Protein AF-C0QTY0-F1 (afdb_monomer_lite)

Secondary structure (DSSP, 8-state):
-----HHHHHHHHHHHHHHHHT--PPPPHHHHHHHHHHHHTT--HHHHHHHHHHHHHHS-GGGGGG--THHHHHHHHHHHSS--------HHHHHHHHHHHHHHTT--GGGG--TTS-HHHHHHHHHHHHHHHHHHHS-HHHHHHHHHHHHHHHHHH-SS----HHHHHHHHHHHHHHHHTT-

Sequence (183 aa):
MDKITQEAYIKELTDFIKEKTGINRFLSSKEKSLIKKFYSENIPLERLKKIIESEIISYPQSKRKKFSVLSIEKKLSHQKNSPPQRKIRSEEESNNRWKKVIERLNIPPEILNVEKVESAFRDFEIERRVVSYLWKNLPENEKKKLQEEAKREIKKKFVAQNIDPKKVIKSLIYTKLKKIYNI

Organism: Persephonella marina (strain DSM 14350 / EX-H1) (NCBI:txid123214)

Foldseek 3Di:
DDDQDLVNLLVVVLVLLCVLLVDPDDADPVLSVVSSVCVVVVPDSVNLSVLSNVVLVVDDSVCSVVDHSVVVVVVVVCVVVPPPPPPLPPPVVLLVVLVVLCVVVVHDPCLQPPVVDDSVCSSVSSLVSVLVVCLVPDDPVVNVVLLVVQVVVCVVPPDDDPDDSVVSSVVSSSVVSCVVSVD

pLDDT: mean 81.12, std 12.28, range [38.88, 92.25]

Radius of gyration: 23.81 Å; chains: 1; bounding box: 58×38×63 Å

Structure (mmCIF, N/CA/C/O backbone):
data_AF-C0QTY0-F1
#
_entry.id   AF-C0QTY0-F1
#
loop_
_atom_site.group_PDB
_atom_site.id
_atom_site.type_symbol
_atom_site.label_atom_id
_atom_site.label_alt_id
_atom_site.label_comp_id
_atom_site.label_asym_id
_atom_site.label_entity_id
_atom_site.label_seq_id
_atom_site.pdbx_PDB_ins_code
_atom_site.Cartn_x
_atom_site.Cartn_y
_atom_site.Cartn_z
_atom_site.occupancy
_atom_site.B_iso_or_equiv
_atom_site.auth_seq_id
_atom_site.auth_comp_id
_atom_site.auth_asym_id
_atom_site.auth_atom_id
_atom_site.pdbx_PDB_model_num
ATOM 1 N N . MET A 1 1 ? 7.720 -4.801 -37.896 1.00 45.59 1 MET A N 1
ATOM 2 C CA . MET A 1 1 ? 8.356 -4.599 -36.577 1.00 45.59 1 MET A CA 1
ATOM 3 C C . MET A 1 1 ? 9.301 -5.758 -36.365 1.00 45.59 1 MET A C 1
ATOM 5 O O . MET A 1 1 ? 8.828 -6.878 -36.199 1.00 45.59 1 MET A O 1
ATOM 9 N N . ASP A 1 2 ? 10.603 -5.511 -36.462 1.00 50.06 2 ASP A N 1
ATOM 10 C CA . ASP A 1 2 ? 11.606 -6.560 -36.309 1.00 50.06 2 ASP A CA 1
ATOM 11 C C . ASP A 1 2 ? 11.549 -7.144 -34.900 1.00 50.06 2 ASP A C 1
ATOM 13 O O . ASP A 1 2 ? 11.581 -6.425 -33.897 1.00 50.06 2 ASP A O 1
ATOM 17 N N . LYS A 1 3 ? 11.411 -8.469 -34.816 1.00 69.00 3 LYS A N 1
ATOM 18 C CA . LYS A 1 3 ? 11.489 -9.175 -33.540 1.00 69.00 3 LYS A CA 1
ATOM 19 C C . LYS A 1 3 ? 12.933 -9.082 -33.058 1.00 69.00 3 LYS A C 1
ATOM 21 O O . LYS A 1 3 ? 13.805 -9.763 -33.588 1.00 69.00 3 LYS A O 1
ATOM 26 N N . ILE A 1 4 ? 13.173 -8.251 -32.045 1.00 79.06 4 ILE A N 1
ATOM 27 C CA . ILE A 1 4 ? 14.443 -8.234 -31.312 1.00 79.06 4 ILE A CA 1
ATOM 28 C C . ILE A 1 4 ? 14.747 -9.669 -30.865 1.00 79.06 4 ILE A C 1
ATOM 30 O O . ILE A 1 4 ? 13.902 -10.333 -30.254 1.00 79.06 4 ILE A O 1
ATOM 34 N N . THR A 1 5 ? 15.941 -10.164 -31.184 1.00 88.31 5 THR A N 1
ATOM 35 C CA . THR A 1 5 ? 16.383 -11.491 -30.747 1.00 88.31 5 THR A CA 1
ATOM 36 C C . THR A 1 5 ? 16.602 -11.494 -29.237 1.00 88.31 5 THR A C 1
ATOM 38 O O . THR A 1 5 ? 16.932 -10.474 -28.631 1.00 88.31 5 THR A O 1
ATOM 41 N N . GLN A 1 6 ? 16.443 -12.653 -28.600 1.00 86.44 6 GLN A N 1
ATOM 42 C CA . GLN A 1 6 ? 16.650 -12.797 -27.156 1.00 86.44 6 GLN A CA 1
ATOM 43 C C . GLN A 1 6 ? 18.038 -12.304 -26.710 1.00 86.44 6 GLN A C 1
ATOM 45 O O . GLN A 1 6 ? 18.185 -11.722 -25.637 1.00 86.44 6 GLN A O 1
ATOM 50 N N . GLU A 1 7 ? 19.057 -12.510 -27.542 1.00 88.12 7 GLU A N 1
ATOM 51 C CA . GLU A 1 7 ? 20.422 -12.053 -27.281 1.00 88.12 7 GLU A CA 1
ATOM 52 C C . GLU A 1 7 ? 20.548 -10.531 -27.351 1.00 88.12 7 GLU A C 1
ATOM 54 O O . GLU A 1 7 ? 21.125 -9.932 -26.441 1.00 88.12 7 GLU A O 1
ATOM 59 N N . ALA A 1 8 ? 19.952 -9.900 -28.368 1.00 88.69 8 ALA A N 1
ATOM 60 C CA . ALA A 1 8 ? 19.903 -8.445 -28.480 1.00 88.69 8 ALA A CA 1
ATOM 61 C C . ALA A 1 8 ? 19.158 -7.825 -27.288 1.00 88.69 8 ALA A C 1
ATOM 63 O O . ALA A 1 8 ? 19.653 -6.880 -26.681 1.00 88.69 8 ALA A O 1
ATOM 64 N N . TYR A 1 9 ? 18.045 -8.431 -26.866 1.00 89.75 9 TYR A N 1
ATOM 65 C CA . TYR A 1 9 ? 17.270 -7.999 -25.701 1.00 89.75 9 TYR A CA 1
ATOM 66 C C . TYR A 1 9 ? 18.086 -8.031 -24.397 1.00 89.75 9 TYR A C 1
ATOM 68 O O . TYR A 1 9 ? 18.050 -7.093 -23.597 1.00 89.75 9 TYR A O 1
ATOM 76 N N . ILE A 1 10 ? 18.848 -9.108 -24.171 1.00 88.88 10 ILE A N 1
ATOM 77 C CA . ILE A 1 10 ? 19.715 -9.236 -22.991 1.00 88.88 10 ILE A CA 1
ATOM 78 C C . ILE A 1 10 ? 20.857 -8.226 -23.046 1.00 88.88 10 ILE A C 1
ATOM 80 O O . ILE A 1 10 ? 21.168 -7.608 -22.023 1.00 88.88 10 ILE A O 1
ATOM 84 N N . LYS A 1 11 ? 21.494 -8.078 -24.211 1.00 90.38 11 LYS A N 1
ATOM 85 C CA . LYS A 1 11 ? 22.611 -7.152 -24.405 1.00 90.38 11 LYS A CA 1
ATOM 86 C C . LYS A 1 11 ? 22.169 -5.719 -24.129 1.00 90.38 11 LYS A C 1
ATOM 88 O O . LYS A 1 11 ? 22.769 -5.058 -23.289 1.00 90.38 11 LYS A O 1
ATOM 93 N N . GLU A 1 12 ? 21.058 -5.297 -24.719 1.00 91.50 12 GLU A N 1
ATOM 94 C CA . GLU A 1 12 ? 20.548 -3.936 -24.582 1.00 91.50 12 GLU A CA 1
ATOM 95 C C . GLU A 1 12 ? 20.173 -3.590 -23.133 1.00 91.50 12 GLU A C 1
ATOM 97 O O . GLU A 1 12 ? 20.536 -2.526 -22.634 1.00 91.50 12 GLU A O 1
ATOM 102 N N . LEU A 1 13 ? 19.534 -4.508 -22.396 1.00 90.12 13 LEU A N 1
ATOM 103 C CA . LEU A 1 13 ? 19.271 -4.305 -20.964 1.00 90.12 13 LEU A CA 1
ATOM 104 C C . LEU A 1 13 ? 20.547 -4.293 -20.122 1.00 90.12 13 LEU A C 1
ATOM 106 O O . LEU A 1 13 ? 20.628 -3.560 -19.136 1.00 90.12 13 LEU A O 1
ATOM 110 N N . THR A 1 14 ? 21.538 -5.105 -20.485 1.00 89.31 14 THR A N 1
ATOM 111 C CA . THR A 1 14 ? 22.829 -5.130 -19.790 1.00 89.31 14 THR A CA 1
ATOM 112 C C . THR A 1 14 ? 23.546 -3.794 -19.948 1.00 89.31 14 THR A C 1
ATOM 114 O O . THR A 1 14 ? 24.005 -3.232 -18.951 1.00 89.31 14 THR A O 1
ATOM 117 N N . ASP A 1 15 ? 23.604 -3.277 -21.172 1.00 90.75 15 ASP A N 1
ATOM 118 C CA . ASP A 1 15 ? 24.264 -2.014 -21.493 1.00 90.75 15 ASP A CA 1
ATOM 119 C C . ASP A 1 15 ? 23.538 -0.839 -20.825 1.00 90.75 15 ASP A C 1
ATOM 121 O O . ASP A 1 15 ? 24.174 -0.025 -20.153 1.00 90.75 15 ASP A O 1
ATOM 125 N N . PHE A 1 16 ? 22.202 -0.837 -20.846 1.00 90.19 16 PHE A N 1
ATOM 126 C CA . PHE A 1 16 ? 21.389 0.162 -20.149 1.00 90.19 16 PHE A CA 1
ATOM 127 C C . PHE A 1 16 ? 21.625 0.177 -18.627 1.00 90.19 16 PHE A C 1
ATOM 129 O O . PHE A 1 16 ? 21.747 1.237 -18.012 1.00 90.19 16 PHE A O 1
ATOM 136 N N . ILE A 1 17 ? 21.727 -0.993 -17.984 1.00 87.94 17 ILE A N 1
ATOM 137 C CA . ILE A 1 17 ? 22.019 -1.073 -16.543 1.00 87.94 17 ILE A CA 1
ATOM 138 C C . ILE A 1 17 ? 23.418 -0.522 -16.242 1.00 87.94 17 ILE A C 1
ATOM 140 O O . ILE A 1 17 ? 23.590 0.184 -15.244 1.00 87.94 17 ILE A O 1
ATOM 144 N N . LYS A 1 18 ? 24.417 -0.832 -17.077 1.00 88.69 18 LYS A N 1
ATOM 145 C CA . LYS A 1 18 ? 25.783 -0.313 -16.912 1.00 88.69 18 LYS A CA 1
ATOM 146 C C . LYS A 1 18 ? 25.810 1.208 -17.020 1.00 88.69 18 LYS A C 1
ATOM 148 O O . LYS A 1 18 ? 26.369 1.855 -16.136 1.00 88.69 18 LYS A O 1
ATOM 153 N N . GLU A 1 19 ? 25.145 1.759 -18.032 1.00 89.25 19 GLU A N 1
ATOM 154 C CA . GLU A 1 19 ? 25.017 3.202 -18.246 1.00 89.25 19 GLU A CA 1
ATOM 155 C C . GLU A 1 19 ? 24.393 3.889 -17.022 1.00 89.25 19 GLU A C 1
ATOM 157 O O . GLU A 1 19 ? 24.980 4.799 -16.439 1.00 89.25 19 GLU A O 1
ATOM 162 N N . LYS A 1 20 ? 23.237 3.402 -16.554 1.00 86.62 20 LYS A N 1
ATOM 163 C CA . LYS A 1 20 ? 22.488 4.047 -15.461 1.00 86.62 20 LYS A CA 1
ATOM 164 C C . LYS A 1 20 ? 23.133 3.885 -14.086 1.00 86.62 20 LYS A C 1
ATOM 166 O O . LYS A 1 20 ? 22.979 4.754 -13.223 1.00 86.62 20 LYS A O 1
ATOM 171 N N . THR A 1 21 ? 23.836 2.781 -13.847 1.00 82.44 21 THR A N 1
ATOM 172 C CA . THR A 1 21 ? 24.555 2.575 -12.580 1.00 82.44 21 THR A CA 1
ATOM 173 C C . THR A 1 21 ? 25.930 3.237 -12.564 1.00 82.44 21 THR A C 1
ATOM 175 O O . THR A 1 21 ? 26.442 3.487 -11.473 1.00 82.44 21 THR A O 1
ATOM 178 N N . GLY A 1 22 ? 26.511 3.540 -13.732 1.00 80.75 22 GLY A N 1
ATOM 179 C CA . GLY A 1 22 ? 27.889 4.020 -13.865 1.00 80.75 22 GLY A CA 1
ATOM 180 C C . GLY A 1 22 ? 28.925 2.959 -13.485 1.00 80.75 22 GLY A C 1
ATOM 181 O O . GLY A 1 22 ? 30.050 3.290 -13.120 1.00 80.75 22 GLY A O 1
ATOM 182 N N . ILE A 1 23 ? 28.535 1.681 -13.492 1.00 79.75 23 ILE A N 1
ATOM 183 C CA . ILE A 1 23 ? 29.361 0.570 -13.022 1.00 79.75 23 ILE A CA 1
ATOM 184 C C . ILE A 1 23 ? 29.465 -0.452 -14.134 1.00 79.75 23 ILE A C 1
ATOM 186 O O . ILE A 1 23 ? 28.463 -0.990 -14.609 1.00 79.75 23 ILE A O 1
ATOM 190 N N . ASN A 1 24 ? 30.699 -0.800 -14.481 1.00 79.56 24 ASN A N 1
ATOM 191 C CA . ASN A 1 24 ? 30.968 -1.881 -15.412 1.00 79.56 24 ASN A CA 1
ATOM 192 C C . ASN A 1 24 ? 30.802 -3.246 -14.720 1.00 79.56 24 ASN A C 1
ATOM 194 O O . ASN A 1 24 ? 31.777 -3.950 -14.461 1.00 79.56 24 ASN A O 1
ATOM 198 N N . ARG A 1 25 ? 29.561 -3.605 -14.361 1.00 77.81 25 ARG A N 1
ATOM 199 C CA . ARG A 1 25 ? 29.240 -4.919 -13.786 1.00 77.81 25 ARG A CA 1
ATOM 200 C C . ARG A 1 25 ? 28.718 -5.865 -14.856 1.00 77.81 25 ARG A C 1
ATOM 202 O O . ARG A 1 25 ? 27.935 -5.482 -15.727 1.00 77.81 25 ARG A O 1
ATOM 209 N N . PHE A 1 26 ? 29.081 -7.132 -14.725 1.00 82.06 26 PHE A N 1
ATOM 210 C CA . PHE A 1 26 ? 28.433 -8.208 -15.459 1.00 82.06 26 PHE A CA 1
ATOM 211 C C . PHE A 1 26 ? 27.176 -8.659 -14.717 1.00 82.06 26 PHE A C 1
ATOM 213 O O . PHE A 1 26 ? 27.161 -8.745 -13.488 1.00 82.06 26 PHE A O 1
ATOM 220 N N . LEU A 1 27 ? 26.118 -8.959 -15.468 1.00 83.69 27 LEU A N 1
ATOM 221 C CA . LEU A 1 27 ? 24.944 -9.611 -14.902 1.00 83.69 27 LEU A CA 1
ATOM 222 C C . LEU A 1 27 ? 25.304 -11.035 -14.486 1.00 83.69 27 LEU A C 1
ATOM 224 O O . LEU A 1 27 ? 25.895 -11.790 -15.266 1.00 83.69 27 LEU A O 1
ATOM 228 N N . SER A 1 28 ? 24.900 -11.411 -13.277 1.00 86.56 28 SER A N 1
ATOM 229 C CA . SER A 1 28 ? 25.027 -12.788 -12.803 1.00 86.56 28 SER A CA 1
ATOM 230 C C . SER A 1 28 ? 24.182 -13.749 -13.651 1.00 86.56 28 SER A C 1
ATOM 232 O O . SER A 1 28 ? 23.214 -13.348 -14.300 1.00 86.56 28 SER A O 1
ATOM 234 N N . SER A 1 29 ? 24.492 -15.048 -13.614 1.00 86.38 29 SER A N 1
ATOM 235 C CA . SER A 1 29 ? 23.717 -16.076 -14.331 1.00 86.38 29 SER A CA 1
ATOM 236 C C . SER A 1 29 ? 22.230 -16.059 -13.955 1.00 86.38 29 SER A C 1
ATOM 238 O O . SER A 1 29 ? 21.371 -16.234 -14.818 1.00 86.38 29 SER A O 1
ATOM 240 N N . LYS A 1 30 ? 21.919 -15.769 -12.682 1.00 86.25 30 LYS A N 1
ATOM 241 C CA . LYS A 1 30 ? 20.542 -15.606 -12.190 1.00 86.25 30 LYS A CA 1
ATOM 242 C C . LYS A 1 30 ? 19.845 -14.404 -12.829 1.00 86.25 30 LYS A C 1
ATOM 244 O O . LYS A 1 30 ? 18.712 -14.528 -13.274 1.00 86.25 30 LYS A O 1
ATOM 249 N N . GLU A 1 31 ? 20.523 -13.264 -12.935 1.00 86.75 31 GLU A N 1
ATOM 250 C CA . GLU A 1 31 ? 19.968 -12.061 -13.569 1.00 86.75 31 GLU A CA 1
ATOM 251 C C . GLU A 1 31 ? 19.788 -12.237 -15.079 1.00 86.75 31 GLU A C 1
ATOM 253 O O . GLU A 1 31 ? 18.767 -11.823 -15.622 1.00 86.75 31 GLU A O 1
ATOM 258 N N . LYS A 1 32 ? 20.719 -12.920 -15.754 1.00 88.50 32 LYS A N 1
ATOM 259 C CA . LYS A 1 32 ? 20.554 -13.288 -17.167 1.00 88.50 32 LYS A CA 1
ATOM 260 C C . LYS A 1 32 ? 19.339 -14.194 -17.365 1.00 88.50 32 LYS A C 1
ATOM 262 O O . LYS A 1 32 ? 18.545 -13.940 -18.263 1.00 88.50 32 LYS A O 1
ATOM 267 N N . SER A 1 33 ? 19.170 -15.216 -16.522 1.00 88.56 33 SER A N 1
ATOM 268 C CA . SER A 1 33 ? 17.989 -16.094 -16.545 1.00 88.56 33 SER A CA 1
ATOM 269 C C . SER A 1 33 ? 16.687 -15.305 -16.358 1.00 88.56 33 SER A C 1
ATOM 271 O O . SER A 1 33 ? 15.719 -15.505 -17.087 1.00 88.56 33 SER A O 1
ATOM 273 N N . LEU A 1 34 ? 16.692 -14.327 -15.453 1.00 89.31 34 LEU A N 1
ATOM 274 C CA . LEU A 1 34 ? 15.547 -13.456 -15.211 1.00 89.31 34 LEU A CA 1
ATOM 275 C C . LEU A 1 34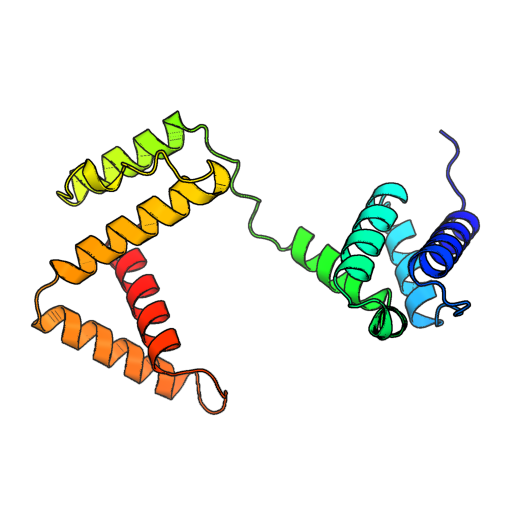 ? 15.185 -12.598 -16.435 1.00 89.31 34 LEU A C 1
ATOM 277 O O . LEU A 1 34 ? 14.020 -12.495 -16.801 1.00 89.31 34 LEU A O 1
ATOM 281 N N . ILE A 1 35 ? 16.181 -12.025 -17.113 1.00 89.25 35 ILE A N 1
ATOM 282 C CA . ILE A 1 35 ? 15.951 -11.264 -18.347 1.00 89.25 35 ILE A CA 1
ATOM 283 C C . ILE A 1 35 ? 15.439 -12.178 -19.467 1.00 89.25 35 ILE A C 1
ATOM 285 O O . ILE A 1 35 ? 14.522 -11.796 -20.194 1.00 89.25 35 ILE A O 1
ATOM 289 N N . LYS A 1 36 ? 15.970 -13.404 -19.576 1.00 89.50 36 LYS A N 1
ATOM 290 C CA . LYS A 1 36 ? 15.449 -14.421 -20.504 1.00 89.50 36 LYS A CA 1
ATOM 291 C C . LYS A 1 36 ? 13.975 -14.726 -20.226 1.00 89.50 36 LYS A C 1
ATOM 293 O O . LYS A 1 36 ? 13.191 -14.793 -21.167 1.00 89.50 36 LYS A O 1
ATOM 298 N N . LYS A 1 37 ? 13.598 -14.844 -18.950 1.00 88.69 37 LYS A N 1
ATOM 299 C CA . LYS A 1 37 ? 12.205 -15.022 -18.523 1.00 88.69 37 LYS A CA 1
ATOM 300 C C . LYS A 1 37 ? 11.332 -13.831 -18.933 1.00 88.69 37 LYS A C 1
ATOM 302 O O . LYS A 1 37 ? 10.240 -14.029 -19.457 1.00 88.69 37 LYS A O 1
ATOM 307 N N . PHE A 1 38 ? 11.812 -12.598 -18.773 1.00 88.31 38 PHE A N 1
ATOM 308 C CA . PHE A 1 38 ? 11.059 -11.415 -19.204 1.00 88.31 38 PHE A CA 1
ATOM 309 C C . PHE A 1 38 ? 10.848 -11.350 -20.718 1.00 88.31 38 PHE A C 1
ATOM 311 O O . PHE A 1 38 ? 9.765 -10.970 -21.163 1.00 88.31 38 PHE A O 1
ATOM 318 N N . TYR A 1 39 ? 11.847 -11.774 -21.493 1.00 87.50 39 TYR A N 1
ATOM 319 C CA . TYR A 1 39 ? 11.718 -11.932 -22.937 1.00 87.50 39 TYR A CA 1
ATOM 320 C C . TYR A 1 39 ? 10.656 -12.982 -23.295 1.00 87.50 39 TYR A C 1
ATOM 322 O O . TYR A 1 39 ? 9.767 -12.696 -24.092 1.00 87.50 39 TYR A O 1
ATOM 330 N N . SER A 1 40 ? 10.675 -14.161 -22.654 1.00 86.00 40 SER A N 1
ATOM 331 C CA . SER A 1 40 ? 9.655 -15.199 -22.887 1.00 86.00 40 SER A CA 1
ATOM 332 C C . SER A 1 40 ? 8.244 -14.781 -22.459 1.00 86.00 40 SER A C 1
ATOM 334 O O . SER A 1 40 ? 7.267 -15.231 -23.046 1.00 86.00 40 SER A O 1
ATOM 336 N N . GLU A 1 41 ? 8.123 -13.891 -21.469 1.00 84.62 41 GLU A N 1
ATOM 337 C CA . GLU A 1 41 ? 6.847 -13.295 -21.048 1.00 84.62 41 GLU A CA 1
ATOM 338 C C . GLU A 1 41 ? 6.376 -12.147 -21.969 1.00 84.62 41 GLU A C 1
ATOM 340 O O . GLU A 1 41 ? 5.386 -11.485 -21.655 1.00 84.62 41 GLU A O 1
ATOM 345 N N . ASN A 1 42 ? 7.059 -11.892 -23.094 1.00 84.56 42 ASN A N 1
ATOM 346 C CA . ASN A 1 42 ? 6.769 -10.801 -24.034 1.00 84.56 42 ASN A CA 1
ATOM 347 C C . ASN A 1 42 ? 6.698 -9.418 -23.363 1.00 84.56 42 ASN A C 1
ATOM 349 O O . ASN A 1 42 ? 5.906 -8.555 -23.752 1.00 84.56 42 ASN A O 1
ATOM 353 N N . ILE A 1 43 ? 7.521 -9.180 -22.339 1.00 83.94 43 ILE A N 1
ATOM 354 C CA . ILE A 1 43 ? 7.571 -7.868 -21.697 1.00 83.94 43 ILE A CA 1
ATOM 355 C C . ILE A 1 43 ? 8.281 -6.888 -22.649 1.00 83.94 43 ILE A C 1
ATOM 357 O O . ILE A 1 43 ? 9.415 -7.151 -23.057 1.00 83.94 43 ILE A O 1
ATOM 361 N N . PRO A 1 44 ? 7.674 -5.735 -22.992 1.00 86.50 44 PRO A N 1
ATOM 362 C CA . PRO A 1 44 ? 8.321 -4.762 -23.864 1.00 86.50 44 PRO A CA 1
ATOM 363 C C . PRO A 1 44 ? 9.619 -4.231 -23.253 1.00 86.50 44 PRO A C 1
ATOM 365 O O . PRO A 1 44 ? 9.656 -3.861 -22.077 1.00 86.50 44 PRO A O 1
ATOM 368 N N . LEU A 1 45 ? 10.668 -4.143 -24.068 1.00 87.06 45 LEU A N 1
ATOM 369 C CA . LEU A 1 45 ? 11.989 -3.687 -23.639 1.00 87.06 45 LEU A CA 1
ATOM 370 C C . LEU A 1 45 ? 11.943 -2.297 -22.983 1.00 87.06 45 LEU A C 1
ATOM 372 O O . LEU A 1 45 ? 12.445 -2.105 -21.877 1.00 87.06 45 LEU A O 1
ATOM 376 N N . GLU A 1 46 ? 11.262 -1.351 -23.629 1.00 86.44 46 GLU A N 1
ATOM 377 C CA . GLU A 1 46 ? 11.078 0.018 -23.132 1.00 86.44 46 GLU A CA 1
ATOM 378 C C . GLU A 1 46 ? 10.374 0.064 -21.772 1.00 86.44 46 GLU A C 1
ATOM 380 O O . GLU A 1 46 ? 10.692 0.885 -20.908 1.00 86.44 46 GLU A O 1
ATOM 385 N N . ARG A 1 47 ? 9.444 -0.868 -21.530 1.00 84.69 47 ARG A N 1
ATOM 386 C CA . ARG A 1 47 ? 8.783 -0.990 -20.229 1.00 84.69 47 ARG A CA 1
ATOM 387 C C . ARG A 1 47 ? 9.783 -1.403 -19.151 1.00 84.69 47 ARG A C 1
ATOM 389 O O . ARG A 1 47 ? 9.769 -0.818 -18.070 1.00 84.69 47 ARG A O 1
ATOM 396 N N . LEU A 1 48 ? 10.650 -2.378 -19.424 1.00 87.75 48 LEU A N 1
ATOM 397 C CA . LEU A 1 48 ? 11.689 -2.785 -18.474 1.00 87.75 48 LEU A CA 1
ATOM 398 C C . LEU A 1 48 ? 12.702 -1.677 -18.216 1.00 87.75 48 LEU A C 1
ATOM 400 O O . LEU A 1 48 ? 13.022 -1.448 -17.051 1.00 87.75 48 LEU A O 1
ATOM 404 N N . LYS A 1 49 ? 13.163 -0.970 -19.255 1.00 90.06 49 LYS A N 1
ATOM 405 C CA . LYS A 1 49 ? 14.093 0.161 -19.110 1.00 90.06 49 LYS A CA 1
ATOM 406 C C . LYS A 1 49 ? 13.550 1.205 -18.134 1.00 90.06 49 LYS A C 1
ATOM 408 O O . LYS A 1 49 ? 14.237 1.548 -17.176 1.00 90.06 49 LYS A O 1
ATOM 413 N N . LYS A 1 50 ? 12.282 1.609 -18.282 1.00 88.19 50 LYS A N 1
ATOM 414 C CA . LYS A 1 50 ? 11.623 2.547 -17.353 1.00 88.19 50 LYS A CA 1
ATOM 415 C C . LYS A 1 50 ? 11.586 2.033 -15.912 1.00 88.19 50 LYS A C 1
ATOM 417 O O . LYS A 1 50 ? 11.849 2.784 -14.974 1.00 88.19 50 LYS A O 1
ATOM 422 N N . ILE A 1 51 ? 11.271 0.750 -15.712 1.00 86.62 51 ILE A N 1
ATOM 423 C CA . ILE A 1 51 ? 11.215 0.167 -14.362 1.00 86.62 51 ILE A CA 1
ATOM 424 C C . ILE A 1 51 ? 12.618 0.129 -13.744 1.00 86.62 51 ILE A C 1
ATOM 426 O O . ILE A 1 51 ? 12.783 0.541 -12.596 1.00 86.62 51 ILE A O 1
ATOM 430 N N . ILE A 1 52 ? 13.620 -0.306 -14.510 1.00 88.31 52 ILE A N 1
ATOM 431 C CA . ILE A 1 52 ? 15.030 -0.343 -14.103 1.00 88.31 52 ILE A CA 1
ATOM 432 C C . ILE A 1 52 ? 15.520 1.055 -13.726 1.00 88.31 52 ILE A C 1
ATOM 434 O O . ILE A 1 52 ? 16.108 1.227 -12.662 1.00 88.31 52 ILE A O 1
ATOM 438 N N . GLU A 1 53 ? 15.236 2.059 -14.550 1.00 88.81 53 GLU A N 1
ATOM 439 C CA . GLU A 1 53 ? 15.620 3.444 -14.293 1.00 88.81 53 GLU A CA 1
ATOM 440 C C . GLU A 1 53 ? 14.995 3.981 -13.001 1.00 88.81 53 GLU A C 1
ATOM 442 O O . GLU A 1 53 ? 15.715 4.473 -12.130 1.00 88.81 53 GLU A O 1
ATOM 447 N N . SER A 1 54 ? 13.680 3.808 -12.822 1.00 85.88 54 SER A N 1
ATOM 448 C CA . SER A 1 54 ? 12.989 4.248 -11.601 1.00 85.88 54 SER A CA 1
ATOM 449 C C . SER A 1 54 ? 13.544 3.580 -10.339 1.00 85.88 54 SER A C 1
ATOM 451 O O . SER A 1 54 ? 13.629 4.196 -9.277 1.00 85.88 54 SER A O 1
ATOM 453 N N . GLU A 1 55 ? 13.948 2.314 -10.452 1.00 86.06 55 GLU A N 1
ATOM 454 C CA . GLU A 1 55 ? 14.546 1.564 -9.359 1.00 86.06 55 GLU A CA 1
ATOM 455 C C . GLU A 1 55 ? 15.956 2.067 -9.049 1.00 86.06 55 GLU A C 1
ATOM 457 O O . GLU A 1 55 ? 16.254 2.331 -7.890 1.00 86.06 55 GLU A O 1
ATOM 462 N N . ILE A 1 56 ? 16.810 2.277 -10.052 1.00 86.19 56 ILE A N 1
ATOM 463 C CA . ILE A 1 56 ? 18.176 2.783 -9.848 1.00 86.19 56 ILE A CA 1
ATOM 464 C C . ILE A 1 56 ? 18.166 4.186 -9.224 1.00 86.19 56 ILE A C 1
ATOM 466 O O . ILE A 1 56 ? 18.951 4.446 -8.310 1.00 86.19 56 ILE A O 1
ATOM 470 N N . ILE A 1 57 ? 17.273 5.074 -9.674 1.00 85.62 57 ILE A N 1
ATOM 471 C CA . ILE A 1 57 ? 17.146 6.445 -9.148 1.00 85.62 57 ILE A CA 1
ATOM 472 C C . ILE A 1 57 ? 16.713 6.442 -7.678 1.00 85.62 57 ILE A C 1
ATOM 474 O O . ILE A 1 57 ? 17.135 7.315 -6.922 1.00 85.62 57 ILE A O 1
ATOM 478 N N . SER A 1 58 ? 15.938 5.441 -7.245 1.00 83.62 58 SER A N 1
ATOM 479 C CA . SER A 1 58 ? 15.527 5.314 -5.840 1.00 83.62 58 SER A CA 1
ATOM 480 C C . SER A 1 58 ? 16.702 5.094 -4.874 1.00 83.62 58 SER A C 1
ATOM 482 O O . SER A 1 58 ? 16.581 5.363 -3.677 1.00 83.62 58 SER A O 1
ATOM 484 N N . TYR A 1 59 ? 17.860 4.647 -5.375 1.00 81.12 59 TYR A N 1
ATOM 485 C CA . TYR A 1 59 ? 19.077 4.527 -4.582 1.00 81.12 59 TYR A CA 1
ATOM 486 C C . TYR A 1 59 ? 19.895 5.829 -4.615 1.00 81.12 59 TYR A C 1
ATOM 488 O O . TYR A 1 59 ? 20.162 6.369 -5.695 1.00 81.12 59 TYR A O 1
ATOM 496 N N . PRO A 1 60 ? 20.430 6.279 -3.460 1.00 82.25 60 PRO A N 1
ATOM 497 C CA . PRO A 1 60 ? 21.495 7.278 -3.433 1.00 82.25 60 PRO A CA 1
ATOM 498 C C . PRO A 1 60 ? 22.647 6.863 -4.354 1.00 82.25 60 PRO A C 1
ATOM 500 O O . PRO A 1 60 ? 22.970 5.674 -4.427 1.00 82.25 60 PRO A O 1
ATOM 503 N N . GLN A 1 61 ? 23.296 7.821 -5.021 1.00 82.06 61 GLN A N 1
ATOM 504 C CA . GLN A 1 61 ? 24.317 7.552 -6.047 1.00 82.06 61 GLN A CA 1
ATOM 505 C C . GLN A 1 61 ? 25.410 6.577 -5.569 1.00 82.06 61 GLN A C 1
ATOM 507 O O . GLN A 1 61 ? 25.723 5.611 -6.261 1.00 82.06 61 GLN A O 1
ATOM 512 N N . SER A 1 62 ? 25.886 6.729 -4.328 1.00 81.12 62 SER A N 1
ATOM 513 C CA . SER A 1 62 ? 26.883 5.849 -3.690 1.00 81.12 62 SER A CA 1
ATOM 514 C C . SER A 1 62 ? 26.423 4.397 -3.469 1.00 81.12 62 SER A C 1
ATOM 516 O O . SER A 1 62 ? 27.242 3.493 -3.268 1.00 81.12 62 SER A O 1
ATOM 518 N N . LYS A 1 63 ? 25.109 4.145 -3.501 1.00 83.44 63 LYS A N 1
ATOM 519 C CA . LYS A 1 63 ? 24.478 2.836 -3.281 1.00 83.44 63 LYS A CA 1
ATOM 520 C C . LYS A 1 63 ? 23.915 2.207 -4.555 1.00 83.44 63 LYS A C 1
ATOM 522 O O . LYS A 1 63 ? 23.496 1.054 -4.481 1.00 83.44 63 LYS A O 1
ATOM 527 N N . ARG A 1 64 ? 23.970 2.875 -5.715 1.00 82.00 64 ARG A N 1
ATOM 528 C CA . ARG A 1 64 ? 23.492 2.321 -7.001 1.00 82.00 64 ARG A CA 1
ATOM 529 C C . ARG A 1 64 ? 24.174 1.005 -7.386 1.00 82.00 64 ARG A C 1
ATOM 531 O O . ARG A 1 64 ? 23.549 0.157 -8.008 1.00 82.00 64 ARG A O 1
ATOM 538 N N . LYS A 1 65 ? 25.393 0.756 -6.890 1.00 79.69 65 LYS A N 1
ATOM 539 C CA . LYS A 1 65 ? 26.092 -0.542 -6.993 1.00 79.69 65 LYS A CA 1
ATOM 540 C C . LYS A 1 65 ? 25.357 -1.739 -6.394 1.00 79.69 65 LYS A C 1
ATOM 542 O O . LYS A 1 65 ? 25.683 -2.874 -6.718 1.00 79.69 65 LYS A O 1
ATOM 547 N N . LYS A 1 66 ? 24.397 -1.494 -5.500 1.00 82.12 66 LYS A N 1
ATOM 548 C CA . LYS A 1 66 ? 23.577 -2.534 -4.869 1.00 82.12 66 LYS A CA 1
ATOM 549 C C . LYS A 1 66 ? 22.353 -2.912 -5.705 1.00 82.12 66 LYS A C 1
ATOM 551 O O . LYS A 1 66 ? 21.623 -3.815 -5.306 1.00 82.12 66 LYS A O 1
ATOM 556 N N . PHE A 1 67 ? 22.117 -2.229 -6.825 1.00 85.31 67 PHE A N 1
ATOM 557 C CA . PHE A 1 67 ? 21.039 -2.564 -7.743 1.00 85.31 67 PHE A CA 1
ATOM 558 C C . PHE A 1 67 ? 21.198 -3.997 -8.267 1.00 85.31 67 PHE A C 1
ATOM 560 O O . PHE A 1 67 ? 22.279 -4.403 -8.698 1.00 85.31 67 PHE A O 1
ATOM 567 N N . SER A 1 68 ? 20.099 -4.747 -8.271 1.00 85.81 68 SER A N 1
ATOM 568 C CA . SER A 1 68 ? 20.029 -6.073 -8.873 1.00 85.81 68 SER A CA 1
ATOM 569 C C . SER A 1 68 ? 18.744 -6.206 -9.670 1.00 85.81 68 SER A C 1
ATOM 571 O O . SER A 1 68 ? 17.684 -5.777 -9.223 1.00 85.81 68 SER A O 1
ATOM 573 N N . VAL A 1 69 ? 18.818 -6.886 -10.815 1.00 85.81 69 VAL A N 1
ATOM 574 C CA . VAL A 1 69 ? 17.638 -7.142 -11.658 1.00 85.81 69 VAL A CA 1
ATOM 575 C C . VAL A 1 69 ? 16.588 -7.969 -10.899 1.00 85.81 69 VAL A C 1
ATOM 577 O O . VAL A 1 69 ? 15.400 -7.883 -11.186 1.00 85.81 69 VAL A O 1
ATOM 580 N N . LEU A 1 70 ? 16.991 -8.703 -9.857 1.00 84.19 70 LEU A N 1
ATOM 581 C CA . LEU A 1 70 ? 16.074 -9.436 -8.982 1.00 84.19 70 LEU A CA 1
ATOM 582 C C . LEU A 1 70 ? 15.044 -8.528 -8.282 1.00 84.19 70 LEU A C 1
ATOM 584 O O . LEU A 1 70 ? 13.931 -8.977 -8.003 1.00 84.19 70 LEU A O 1
ATOM 588 N N . SER A 1 71 ? 15.359 -7.254 -8.006 1.00 82.12 71 SER A N 1
ATOM 589 C CA . SER A 1 71 ? 14.376 -6.333 -7.410 1.00 82.12 71 SER A CA 1
ATOM 590 C C . SER A 1 71 ? 13.262 -5.949 -8.395 1.00 82.12 71 SER A C 1
ATOM 592 O O . SER A 1 71 ? 12.135 -5.667 -7.982 1.00 82.12 71 SER A O 1
ATOM 594 N N . ILE A 1 72 ? 13.531 -6.052 -9.700 1.00 84.31 72 ILE A N 1
ATOM 595 C CA . ILE A 1 72 ? 12.569 -5.790 -10.776 1.00 84.31 72 ILE A CA 1
ATOM 596 C C . ILE A 1 72 ? 11.485 -6.870 -10.825 1.00 84.31 72 ILE A C 1
ATOM 598 O O . ILE A 1 72 ? 10.314 -6.544 -11.008 1.00 84.31 72 ILE A O 1
ATOM 602 N N . GLU A 1 73 ? 11.827 -8.142 -10.586 1.00 80.56 73 GLU A N 1
ATOM 603 C CA . GLU A 1 73 ? 10.838 -9.233 -10.532 1.00 80.56 73 GLU A CA 1
ATOM 604 C C . GLU A 1 73 ? 9.808 -9.006 -9.419 1.00 80.56 73 GLU A C 1
ATOM 606 O O . GLU A 1 73 ? 8.606 -9.199 -9.623 1.00 80.56 73 GLU A O 1
ATOM 611 N N . LYS A 1 74 ? 10.251 -8.507 -8.257 1.00 70.50 74 LYS A N 1
ATOM 612 C CA . LYS A 1 74 ? 9.342 -8.131 -7.167 1.00 70.50 74 LYS A CA 1
A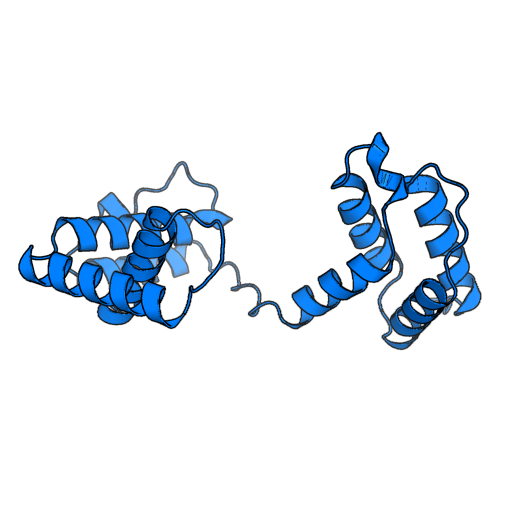TOM 613 C C . LYS A 1 74 ? 8.403 -7.005 -7.595 1.00 70.50 74 LYS A C 1
ATOM 615 O O . LYS A 1 74 ? 7.208 -7.108 -7.350 1.00 70.50 74 LYS A O 1
ATOM 620 N N . LYS A 1 75 ? 8.891 -5.975 -8.290 1.00 70.25 75 LYS A N 1
ATOM 621 C CA . LYS A 1 75 ? 8.035 -4.884 -8.794 1.00 70.25 75 LYS A CA 1
ATOM 622 C C . LYS A 1 75 ? 7.042 -5.346 -9.861 1.00 70.25 75 LYS A C 1
ATOM 624 O O . LYS A 1 75 ? 5.878 -4.960 -9.809 1.00 70.25 75 LYS A O 1
ATOM 629 N N . LEU A 1 76 ? 7.466 -6.196 -10.794 1.00 74.56 76 LEU A N 1
ATOM 630 C CA . LEU A 1 76 ? 6.594 -6.735 -11.842 1.00 74.56 76 LEU A CA 1
ATOM 631 C C . LEU A 1 76 ? 5.509 -7.659 -11.274 1.00 74.56 76 LEU A C 1
ATOM 633 O O . LEU A 1 76 ? 4.349 -7.567 -11.674 1.00 74.56 76 LEU A O 1
ATOM 637 N N . SER A 1 77 ? 5.856 -8.504 -10.302 1.00 66.44 77 SER A N 1
ATOM 638 C CA . SER A 1 77 ? 4.889 -9.360 -9.601 1.00 66.44 77 SER A CA 1
ATOM 639 C C . SER A 1 77 ? 3.941 -8.557 -8.707 1.00 66.44 77 SER A C 1
ATOM 641 O O . SER A 1 77 ? 2.744 -8.831 -8.698 1.00 66.44 77 SER A O 1
ATOM 643 N N . HIS A 1 78 ? 4.427 -7.508 -8.034 1.00 55.62 78 HIS A N 1
ATOM 644 C CA . HIS A 1 78 ? 3.569 -6.585 -7.288 1.00 55.62 78 HIS A CA 1
ATOM 645 C C . HIS A 1 78 ? 2.641 -5.791 -8.206 1.00 55.62 78 HIS A C 1
ATOM 647 O O . HIS A 1 78 ? 1.540 -5.485 -7.781 1.00 55.62 78 HIS A O 1
ATOM 653 N N . GLN A 1 79 ? 3.016 -5.492 -9.455 1.00 55.59 79 GLN A N 1
ATOM 654 C CA . GLN A 1 79 ? 2.108 -4.875 -10.432 1.00 55.59 79 GLN A CA 1
ATOM 655 C C . GLN A 1 79 ? 1.058 -5.855 -10.981 1.00 55.59 79 GLN A C 1
ATOM 657 O O . GLN A 1 79 ? -0.072 -5.437 -11.211 1.00 55.59 79 GLN A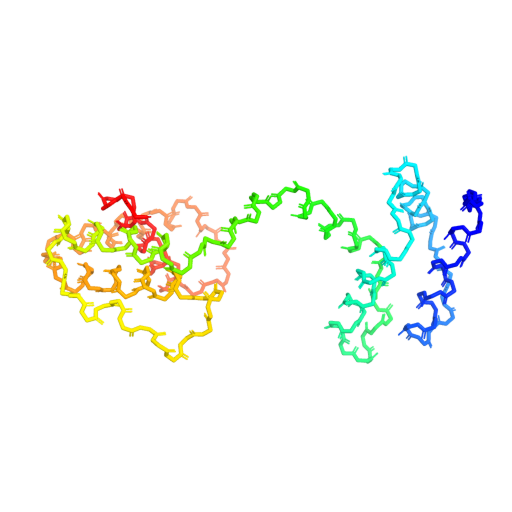 O 1
ATOM 662 N N . LYS A 1 80 ? 1.390 -7.147 -11.154 1.00 51.47 80 LYS A N 1
ATOM 663 C CA . LYS A 1 80 ? 0.415 -8.201 -11.518 1.00 51.47 80 LYS A CA 1
ATOM 664 C C . LYS A 1 80 ? -0.578 -8.498 -10.380 1.00 51.47 80 LYS A C 1
ATOM 666 O O . LYS A 1 80 ? -1.742 -8.749 -10.657 1.00 51.47 80 LYS A O 1
ATOM 671 N N . ASN A 1 81 ? -0.127 -8.421 -9.125 1.00 44.47 81 ASN A N 1
ATOM 672 C CA . ASN A 1 81 ? -0.933 -8.666 -7.918 1.00 44.47 81 ASN A CA 1
ATOM 673 C C . ASN A 1 81 ? -1.356 -7.382 -7.189 1.00 44.47 81 ASN A C 1
ATOM 675 O O . ASN A 1 81 ? -1.849 -7.441 -6.061 1.00 44.47 81 ASN A O 1
ATOM 679 N N . SER A 1 82 ? -1.149 -6.214 -7.801 1.00 38.88 82 SER A N 1
ATOM 680 C CA . SER A 1 82 ? -1.743 -4.986 -7.290 1.00 38.88 82 SER A CA 1
ATOM 681 C C . SER A 1 82 ? -3.253 -5.186 -7.373 1.00 38.88 82 SER A C 1
ATOM 683 O O . SER A 1 82 ? -3.723 -5.597 -8.440 1.00 38.88 82 SER A O 1
ATOM 685 N N . PRO A 1 83 ? -4.032 -4.916 -6.305 1.00 40.2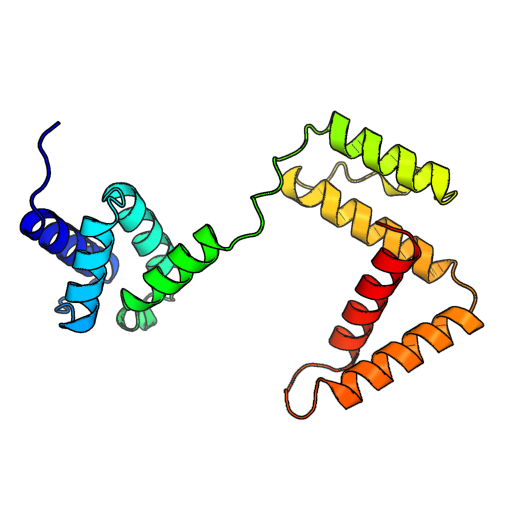8 83 PRO A N 1
ATOM 686 C CA . PRO A 1 83 ? -5.474 -4.799 -6.470 1.00 40.28 83 PRO A CA 1
ATOM 687 C C . PRO A 1 83 ? -5.690 -3.862 -7.662 1.00 40.28 83 PRO A C 1
ATOM 689 O O . PRO A 1 83 ? -4.940 -2.879 -7.755 1.00 40.28 83 PRO A O 1
ATOM 692 N N . PRO A 1 84 ? -6.599 -4.201 -8.600 1.00 39.94 84 PRO A N 1
ATOM 693 C CA . PRO A 1 84 ? -6.766 -3.456 -9.842 1.00 39.94 84 PRO A CA 1
ATOM 694 C C . PRO A 1 84 ? -6.715 -1.982 -9.489 1.00 39.94 84 PRO A C 1
ATOM 696 O O . PRO A 1 84 ? -7.440 -1.585 -8.569 1.00 39.94 84 PRO A O 1
ATOM 699 N N . GLN A 1 85 ? -5.792 -1.229 -10.117 1.00 44.53 85 GLN A N 1
ATOM 700 C CA . GLN A 1 85 ? -5.714 0.222 -9.948 1.00 44.53 85 GLN A CA 1
ATOM 701 C C . GLN A 1 85 ? -7.157 0.685 -9.954 1.00 44.53 85 GLN A C 1
ATOM 703 O O . GLN A 1 85 ? -7.849 0.464 -10.952 1.00 44.53 85 GLN A O 1
ATOM 708 N N . ARG A 1 86 ? -7.655 1.152 -8.795 1.00 48.19 86 ARG A N 1
ATOM 709 C CA . ARG A 1 86 ? -9.033 1.623 -8.701 1.00 48.19 86 ARG A CA 1
ATOM 710 C C . ARG A 1 86 ? -9.120 2.612 -9.843 1.00 48.19 86 ARG A C 1
ATOM 712 O O . ARG A 1 86 ? -8.361 3.580 -9.810 1.00 48.19 86 ARG A O 1
ATOM 719 N N . LYS A 1 87 ? -9.922 2.302 -10.876 1.00 43.66 87 LYS A N 1
ATOM 720 C CA . LYS A 1 87 ? -10.196 3.243 -11.964 1.00 43.66 87 LYS A CA 1
ATOM 721 C C . LYS A 1 87 ? -10.379 4.572 -11.263 1.00 43.66 87 LYS A C 1
ATOM 723 O O . LYS A 1 87 ? -11.174 4.611 -10.318 1.00 43.66 87 LYS A O 1
ATOM 728 N N . ILE A 1 88 ? -9.552 5.560 -11.609 1.00 50.56 88 ILE A N 1
ATOM 729 C CA . ILE A 1 88 ? -9.707 6.906 -11.074 1.00 50.56 88 ILE A CA 1
ATOM 730 C C . ILE A 1 88 ? -11.147 7.242 -11.423 1.00 50.56 88 ILE A C 1
ATOM 732 O O . ILE A 1 88 ? -11.488 7.361 -12.600 1.00 50.56 88 ILE A O 1
ATOM 736 N N . ARG A 1 89 ? -12.016 7.182 -10.413 1.00 59.41 89 ARG A N 1
ATOM 737 C CA . ARG A 1 89 ? -13.428 7.471 -10.596 1.00 59.41 89 ARG A CA 1
ATOM 738 C C . ARG A 1 89 ? -13.481 8.916 -11.034 1.00 59.41 89 ARG A C 1
ATOM 740 O O . ARG A 1 89 ? -12.639 9.711 -10.600 1.00 59.41 89 ARG A O 1
ATOM 747 N N . SER A 1 90 ? -14.427 9.249 -11.899 1.00 65.56 90 SER A N 1
ATOM 748 C CA . SER A 1 90 ? -14.640 10.661 -12.178 1.00 65.56 90 SER A CA 1
ATOM 749 C C . SER A 1 90 ? -14.895 11.381 -10.847 1.00 65.56 90 SER A C 1
ATOM 751 O O . SER A 1 90 ? -15.413 10.800 -9.886 1.00 65.56 90 SER A O 1
ATOM 753 N N . GLU A 1 91 ? -14.481 12.640 -10.761 1.00 65.12 91 GLU A N 1
ATOM 754 C CA . GLU A 1 91 ? -14.662 13.452 -9.554 1.00 65.12 91 GLU A CA 1
ATOM 755 C C . GLU A 1 91 ? -16.133 13.462 -9.100 1.00 65.12 91 GLU A C 1
ATOM 757 O O . GLU A 1 91 ? -16.444 13.385 -7.912 1.00 65.12 91 GLU A O 1
ATOM 762 N N . GLU A 1 92 ? -17.042 13.427 -10.072 1.00 70.81 92 GLU A N 1
ATOM 763 C CA . GLU A 1 92 ? -18.484 13.338 -9.886 1.00 70.81 92 GLU A CA 1
ATOM 764 C C . GLU A 1 92 ? -18.942 11.995 -9.286 1.00 70.81 92 GLU A C 1
ATOM 766 O O . GLU A 1 92 ? -19.733 11.975 -8.340 1.00 70.81 92 GLU A O 1
ATOM 771 N N . GLU A 1 93 ? -18.402 10.863 -9.749 1.00 73.38 93 GLU A N 1
ATOM 772 C CA . GLU A 1 93 ? -18.682 9.537 -9.178 1.00 73.38 93 GLU A CA 1
ATOM 773 C C . GLU A 1 93 ? -18.192 9.411 -7.729 1.00 73.38 93 GLU A C 1
ATOM 775 O O . GLU A 1 93 ? -18.868 8.802 -6.888 1.00 73.38 93 GLU A O 1
ATOM 780 N N . SER A 1 94 ? -17.017 9.969 -7.424 1.00 73.62 94 SER A N 1
ATOM 781 C CA . SER A 1 94 ? -16.481 9.969 -6.061 1.00 73.62 94 SER A CA 1
ATOM 782 C C . SER A 1 94 ? -17.334 10.825 -5.126 1.00 73.62 94 SER A C 1
ATOM 784 O O . SER A 1 94 ? -17.781 10.341 -4.078 1.00 73.62 94 SER A O 1
ATOM 786 N N .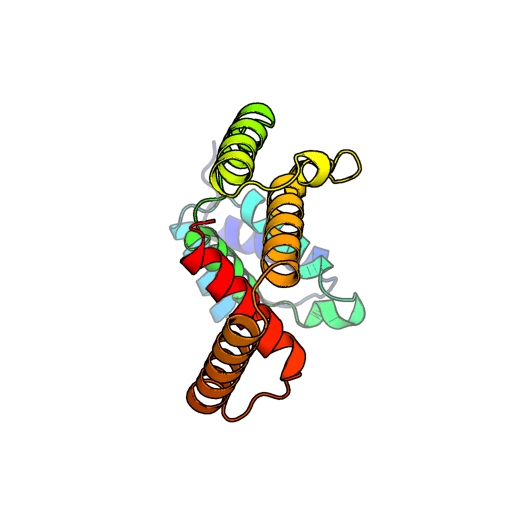 ASN A 1 95 ? -17.646 12.055 -5.539 1.00 77.62 95 ASN A N 1
ATOM 787 C CA . ASN A 1 95 ? -18.488 12.961 -4.767 1.00 77.62 95 ASN A CA 1
ATOM 788 C C . ASN A 1 95 ? -19.873 12.355 -4.513 1.00 77.62 95 ASN A C 1
ATOM 790 O O . ASN A 1 95 ? -20.351 12.389 -3.381 1.00 77.62 95 ASN A O 1
ATOM 794 N N . ASN A 1 96 ? -20.488 11.716 -5.510 1.00 83.94 96 ASN A N 1
ATOM 795 C CA . ASN A 1 96 ? -21.786 11.059 -5.343 1.00 83.94 96 ASN A CA 1
ATOM 796 C C . ASN A 1 96 ? -21.737 9.868 -4.377 1.00 83.94 96 ASN A C 1
ATOM 798 O O . ASN A 1 96 ? -22.672 9.673 -3.597 1.00 83.94 96 ASN A O 1
ATOM 802 N N . ARG A 1 97 ? -20.655 9.076 -4.369 1.00 86.56 97 ARG A N 1
ATOM 803 C CA . ARG A 1 97 ? -20.479 8.014 -3.365 1.00 86.56 97 ARG A CA 1
ATOM 804 C C . ARG A 1 97 ? -20.389 8.602 -1.963 1.00 86.56 97 ARG A C 1
ATOM 806 O O . ARG A 1 97 ? -21.071 8.114 -1.063 1.00 86.56 97 ARG A O 1
ATOM 813 N N . TRP A 1 98 ? -19.523 9.589 -1.764 1.00 89.56 98 TRP A N 1
ATOM 814 C CA . TRP A 1 98 ? -19.277 10.133 -0.434 1.00 89.56 98 TRP A CA 1
ATOM 815 C C . TRP A 1 98 ? -20.464 10.923 0.100 1.00 89.56 98 TRP A C 1
ATOM 817 O O . TRP A 1 98 ? -20.755 10.772 1.281 1.00 89.56 98 TRP A O 1
ATOM 827 N N . LYS A 1 99 ? -21.215 11.626 -0.759 1.00 88.00 99 LYS A N 1
ATOM 828 C CA . LYS A 1 99 ? -22.524 12.217 -0.426 1.00 88.00 99 LYS A CA 1
ATOM 829 C C . LYS A 1 99 ? -23.474 11.185 0.185 1.00 88.00 99 LYS A C 1
ATOM 831 O O . LYS A 1 99 ? -23.922 11.360 1.311 1.00 88.00 99 LYS A O 1
ATOM 836 N N . LYS A 1 100 ? -23.657 10.034 -0.473 1.00 88.88 100 LYS A N 1
ATOM 837 C CA . LYS A 1 100 ? -24.488 8.942 0.071 1.00 88.88 100 LYS A CA 1
ATOM 838 C C . LYS A 1 100 ? -23.979 8.420 1.417 1.00 88.88 100 LYS A C 1
ATOM 840 O O . LYS A 1 100 ? -24.772 8.059 2.281 1.00 88.88 100 LYS A O 1
ATOM 845 N N . VAL A 1 101 ? -22.657 8.343 1.599 1.00 89.19 101 VAL A N 1
ATOM 846 C CA . VAL A 1 101 ? -22.054 7.888 2.864 1.00 89.19 101 VAL A CA 1
ATOM 847 C C . VAL A 1 101 ? -22.308 8.893 3.987 1.00 89.19 101 VAL A C 1
ATOM 849 O O . VAL A 1 101 ? -22.691 8.466 5.076 1.00 89.19 101 VAL A O 1
ATOM 852 N N . ILE A 1 102 ? -22.114 10.193 3.745 1.00 90.38 102 ILE A N 1
ATOM 853 C CA . ILE A 1 102 ? -22.325 11.221 4.771 1.00 90.38 102 ILE A CA 1
ATOM 854 C C . ILE A 1 102 ? -23.806 11.366 5.128 1.00 90.38 102 ILE A C 1
ATOM 856 O O . ILE A 1 102 ? -24.113 11.454 6.310 1.00 90.38 102 ILE A O 1
ATOM 860 N N . GLU A 1 103 ? -24.717 11.276 4.155 1.00 89.31 103 GLU A N 1
ATOM 861 C CA . GLU A 1 103 ? -26.167 11.312 4.386 1.00 89.31 103 GLU A CA 1
ATOM 862 C C . GLU A 1 103 ? -26.608 10.119 5.238 1.00 89.31 103 GLU A C 1
ATOM 864 O O . GLU A 1 103 ? -27.253 10.288 6.270 1.00 89.31 103 GLU A O 1
ATOM 869 N N . ARG A 1 104 ? -26.178 8.904 4.866 1.00 91.00 104 ARG A N 1
ATOM 870 C CA . ARG A 1 104 ? -26.490 7.674 5.611 1.00 91.00 104 ARG A CA 1
ATOM 871 C C . ARG A 1 104 ? -25.996 7.720 7.057 1.00 91.00 104 ARG A C 1
ATOM 873 O O . ARG A 1 104 ? -26.628 7.145 7.936 1.00 91.00 104 ARG A O 1
ATOM 880 N N . LEU A 1 105 ? -24.833 8.325 7.286 1.00 89.06 105 LEU A N 1
ATOM 881 C CA . LEU A 1 105 ? -24.184 8.376 8.598 1.00 89.06 105 LEU A CA 1
ATOM 882 C C . LEU A 1 105 ? -24.463 9.680 9.358 1.00 89.06 105 LEU A C 1
ATOM 884 O O . LEU A 1 105 ? -23.897 9.873 10.433 1.00 89.06 105 LEU A O 1
ATOM 888 N N . ASN A 1 106 ? -25.317 10.552 8.811 1.00 88.50 106 ASN A N 1
ATOM 889 C CA . ASN A 1 106 ? -25.646 11.875 9.339 1.00 88.50 106 ASN A CA 1
ATOM 890 C C . ASN A 1 106 ? -24.399 12.716 9.687 1.00 88.50 106 ASN A C 1
ATOM 892 O O . ASN A 1 106 ? -24.283 13.305 10.762 1.00 88.50 106 ASN A O 1
ATOM 896 N N . ILE A 1 107 ? -23.416 12.695 8.785 1.00 90.25 107 ILE A N 1
ATOM 897 C CA . ILE A 1 107 ? -22.136 13.388 8.924 1.00 90.25 107 ILE A CA 1
ATOM 898 C C . ILE A 1 107 ? -22.230 14.762 8.243 1.00 90.25 107 ILE A C 1
ATOM 900 O O . ILE A 1 107 ? -22.750 14.843 7.129 1.00 90.25 107 ILE A O 1
ATOM 904 N N . PRO A 1 108 ? -21.673 15.828 8.847 1.00 89.12 108 PRO A N 1
ATOM 905 C CA . PRO A 1 108 ? -21.694 17.162 8.263 1.00 89.12 108 PRO A CA 1
ATOM 906 C C . PRO A 1 108 ? -21.017 17.220 6.874 1.00 89.12 108 PRO A C 1
ATOM 908 O O . PRO A 1 108 ? -19.942 16.629 6.684 1.00 89.12 108 PRO A O 1
ATOM 911 N N . PRO A 1 109 ? -21.615 17.911 5.883 1.00 87.25 109 PRO A N 1
ATOM 912 C CA . PRO A 1 109 ? -21.123 17.934 4.504 1.00 87.25 109 PRO A CA 1
ATOM 913 C C . PRO A 1 109 ? -19.762 18.621 4.345 1.00 87.25 109 PRO A C 1
ATOM 915 O O . PRO A 1 109 ? -19.049 18.345 3.380 1.00 87.25 109 PRO A O 1
ATOM 918 N N . GLU A 1 110 ? -19.339 19.437 5.312 1.00 86.88 110 GLU A N 1
ATOM 919 C CA . GLU A 1 110 ? -18.039 20.118 5.335 1.00 86.88 110 GLU A CA 1
ATOM 920 C C . GLU A 1 110 ? -16.865 19.127 5.317 1.00 86.88 110 GLU A C 1
ATOM 922 O O . GLU A 1 110 ? -15.743 19.479 4.944 1.00 86.88 110 GLU A O 1
ATOM 927 N N . ILE A 1 111 ? -17.109 17.861 5.675 1.00 86.62 111 ILE A N 1
ATOM 928 C CA . ILE A 1 111 ? -16.119 16.785 5.573 1.00 86.62 111 ILE A CA 1
ATOM 929 C C . ILE A 1 111 ? -15.665 16.551 4.125 1.00 86.62 111 ILE A C 1
ATOM 931 O O . ILE A 1 111 ? -14.503 16.183 3.918 1.00 86.62 111 ILE A O 1
ATOM 935 N N . LEU A 1 112 ? -16.523 16.824 3.137 1.00 84.44 112 LEU A N 1
ATOM 936 C CA . LEU A 1 112 ? -16.204 16.694 1.713 1.00 84.44 112 LEU A CA 1
ATOM 937 C C . LEU A 1 112 ? -15.294 17.815 1.188 1.00 84.44 112 LEU A C 1
ATOM 939 O O . LEU A 1 112 ? -14.747 17.684 0.095 1.00 84.44 112 LEU A O 1
ATOM 943 N N . ASN A 1 113 ? -15.073 18.889 1.955 1.00 84.69 113 ASN A N 1
ATOM 944 C CA . ASN A 1 113 ? -14.302 20.050 1.504 1.00 84.69 113 ASN A CA 1
ATOM 945 C C . ASN A 1 113 ? -12.792 19.754 1.489 1.00 84.69 113 ASN A C 1
ATOM 947 O O . ASN A 1 113 ? -12.058 20.055 2.438 1.00 84.69 113 ASN A O 1
ATOM 951 N N . VAL A 1 114 ? -12.316 19.150 0.399 1.00 82.06 114 VAL A N 1
ATOM 952 C CA . VAL A 1 114 ? -10.908 18.774 0.168 1.00 82.06 114 VAL A CA 1
ATOM 953 C C . VAL A 1 114 ? -10.300 19.477 -1.053 1.00 82.06 114 VAL A C 1
ATOM 955 O O . VAL A 1 114 ? -9.389 18.952 -1.681 1.00 82.06 114 VAL A O 1
ATOM 958 N N . GLU A 1 115 ? -10.768 20.685 -1.377 1.00 74.00 115 GLU A N 1
ATOM 959 C CA . GLU A 1 115 ? -10.390 21.443 -2.588 1.00 74.00 115 GLU A CA 1
ATOM 960 C C . GLU A 1 115 ? -8.873 21.590 -2.790 1.00 74.00 115 GLU A C 1
ATOM 962 O O . GLU A 1 115 ? -8.387 21.513 -3.915 1.00 74.00 115 GLU A O 1
ATOM 967 N N . LYS A 1 116 ? -8.114 21.722 -1.693 1.00 78.38 116 LYS A N 1
ATOM 968 C CA . LYS A 1 116 ? -6.645 21.866 -1.697 1.00 78.38 116 LYS A CA 1
ATOM 969 C C . LYS A 1 116 ? -5.877 20.548 -1.883 1.00 78.38 116 LYS A C 1
ATOM 971 O O . LYS A 1 116 ? -4.649 20.560 -1.868 1.00 78.38 116 LYS A O 1
ATOM 976 N N . VAL A 1 117 ? -6.566 19.412 -1.992 1.00 79.69 117 VAL A N 1
ATOM 977 C CA . VAL A 1 117 ? -5.958 18.082 -2.124 1.00 79.69 117 VAL A CA 1
ATOM 978 C C . VAL A 1 117 ? -5.971 17.659 -3.585 1.00 79.69 117 VAL A C 1
ATOM 980 O O . VAL A 1 117 ? -6.998 17.743 -4.265 1.00 79.69 117 VAL A O 1
ATOM 983 N N . GLU A 1 118 ? -4.821 17.180 -4.051 1.00 77.81 118 GLU A N 1
ATOM 984 C CA . GLU A 1 118 ? -4.654 16.610 -5.385 1.00 77.81 118 GLU A CA 1
ATOM 985 C C . GLU A 1 118 ? -5.680 15.491 -5.628 1.00 77.81 118 GLU A C 1
ATOM 987 O O . GLU A 1 118 ? -5.950 14.671 -4.745 1.00 77.81 118 GLU A O 1
ATOM 992 N N . SER A 1 119 ? -6.271 15.466 -6.826 1.00 74.44 119 SER A N 1
ATOM 993 C CA . SER A 1 119 ? -7.416 14.609 -7.174 1.00 74.44 119 SER A CA 1
ATOM 994 C C . SER A 1 119 ? -7.191 13.132 -6.835 1.00 74.44 119 SER A C 1
ATOM 996 O O . SER A 1 119 ? -8.087 12.481 -6.301 1.00 74.44 119 SER A O 1
ATOM 998 N N . ALA A 1 120 ? -5.969 12.630 -7.035 1.00 74.50 120 ALA A N 1
ATOM 999 C CA . ALA A 1 120 ? -5.577 11.254 -6.734 1.00 74.50 120 ALA A CA 1
ATOM 1000 C C . ALA A 1 120 ? -5.702 10.867 -5.244 1.00 74.50 120 ALA A C 1
ATOM 1002 O O . ALA A 1 120 ? -5.837 9.684 -4.927 1.00 74.50 120 ALA A O 1
ATOM 1003 N N . PHE A 1 121 ? -5.678 11.838 -4.327 1.00 79.25 121 PHE A N 1
ATOM 1004 C CA . PHE A 1 121 ? -5.717 11.613 -2.878 1.00 79.25 121 PHE A CA 1
ATOM 1005 C C . PHE A 1 121 ? -7.027 12.054 -2.219 1.00 79.25 121 PHE A C 1
ATOM 1007 O O . PHE A 1 121 ? -7.205 11.829 -1.019 1.00 79.25 121 PHE A O 1
ATOM 1014 N N . ARG A 1 122 ? -7.961 12.645 -2.972 1.00 82.25 122 ARG A N 1
ATOM 1015 C CA . ARG A 1 122 ? -9.216 13.176 -2.417 1.00 82.25 122 ARG A CA 1
ATOM 1016 C C . ARG A 1 122 ? -10.054 12.109 -1.722 1.00 82.25 122 ARG A C 1
ATOM 1018 O O . ARG A 1 122 ? -10.421 12.305 -0.569 1.00 82.25 122 ARG A O 1
ATOM 1025 N N . ASP A 1 123 ? -10.269 10.957 -2.356 1.00 84.94 123 ASP A N 1
ATOM 1026 C CA . ASP A 1 123 ? -11.016 9.836 -1.761 1.00 84.94 123 ASP A CA 1
ATOM 1027 C C . ASP A 1 123 ? -10.430 9.391 -0.423 1.00 84.94 123 ASP A C 1
ATOM 1029 O O . ASP A 1 123 ? -11.159 9.117 0.529 1.00 84.94 123 ASP A O 1
ATOM 1033 N N . PHE A 1 124 ? -9.101 9.306 -0.363 1.00 85.50 124 PHE A N 1
ATOM 1034 C CA . PHE A 1 124 ? -8.393 8.906 0.843 1.00 85.50 124 PHE A CA 1
ATOM 1035 C C . PHE A 1 124 ? -8.535 9.958 1.946 1.00 85.50 124 PHE A C 1
ATOM 1037 O O . PHE A 1 124 ? -8.757 9.609 3.105 1.00 85.50 124 PHE A O 1
ATOM 1044 N N . GLU A 1 125 ? -8.439 11.241 1.602 1.00 88.38 125 GLU A N 1
ATOM 1045 C CA . GLU A 1 125 ? -8.590 12.316 2.578 1.00 88.38 125 GLU A CA 1
ATOM 1046 C C . GLU A 1 125 ? -10.027 12.417 3.105 1.00 88.38 125 GLU A C 1
ATOM 1048 O O . GLU A 1 125 ? -10.216 12.565 4.315 1.00 88.38 125 GLU A O 1
ATOM 1053 N N . ILE A 1 126 ? -11.034 12.279 2.237 1.00 89.44 126 ILE A N 1
ATOM 1054 C CA . ILE A 1 126 ? -12.443 12.240 2.649 1.00 89.44 126 ILE A CA 1
ATOM 1055 C C . ILE A 1 126 ? -12.669 11.051 3.589 1.00 89.44 126 ILE A C 1
ATOM 1057 O O . ILE A 1 126 ? -13.189 11.239 4.688 1.00 89.44 126 ILE A O 1
ATOM 1061 N N . GLU A 1 127 ? -12.194 9.852 3.229 1.00 90.00 127 GLU A N 1
ATOM 1062 C CA . GLU A 1 127 ? -12.268 8.663 4.092 1.00 90.00 127 GLU A CA 1
ATOM 1063 C C . GLU A 1 127 ? -11.637 8.929 5.465 1.00 90.00 127 GLU A C 1
ATOM 1065 O O . GLU A 1 127 ? -12.243 8.656 6.505 1.00 90.00 127 GLU A O 1
ATOM 1070 N N . ARG A 1 128 ? -10.441 9.526 5.482 1.00 90.31 128 ARG A N 1
ATOM 1071 C CA . ARG A 1 128 ? -9.718 9.850 6.713 1.00 90.31 128 ARG A CA 1
ATOM 1072 C C . ARG A 1 128 ? -10.520 10.789 7.610 1.00 90.31 128 ARG A C 1
ATOM 1074 O O . ARG A 1 128 ? -10.564 10.582 8.828 1.00 90.31 128 ARG A O 1
ATOM 1081 N N . ARG A 1 129 ? -11.144 11.816 7.033 1.00 91.50 129 ARG A N 1
ATOM 1082 C CA . ARG A 1 129 ? -11.964 12.788 7.767 1.00 91.50 129 ARG A CA 1
ATOM 1083 C C . ARG A 1 129 ? -13.264 12.170 8.274 1.00 91.50 129 ARG A C 1
ATOM 1085 O O . ARG A 1 129 ? -13.591 12.381 9.440 1.00 91.50 129 ARG A O 1
ATOM 1092 N N . VAL A 1 130 ? -13.932 11.348 7.463 1.00 91.75 130 VAL A N 1
ATOM 1093 C CA . VAL A 1 130 ? -15.132 10.593 7.858 1.00 91.75 130 VAL A CA 1
ATOM 1094 C C . VAL A 1 130 ? -14.827 9.684 9.050 1.00 91.75 130 VAL A C 1
ATOM 1096 O O . VAL A 1 130 ? -15.495 9.771 10.078 1.00 91.75 130 VAL A O 1
ATOM 1099 N N . VAL A 1 131 ? -13.772 8.868 8.974 1.00 90.75 131 VAL A N 1
ATOM 1100 C CA . VAL A 1 131 ? -13.390 7.972 10.079 1.00 90.75 131 VAL A CA 1
ATOM 1101 C C . VAL A 1 131 ? -13.003 8.761 11.334 1.00 90.75 131 VAL A C 1
ATOM 1103 O O . VAL A 1 131 ? -13.352 8.367 12.445 1.00 90.75 131 VAL A O 1
ATOM 1106 N N . SER A 1 132 ? -12.314 9.895 11.178 1.00 90.81 132 SER A N 1
ATOM 1107 C CA . SER A 1 132 ? -11.974 10.787 12.294 1.00 90.81 132 SER A CA 1
ATOM 1108 C C . SER A 1 132 ? -13.222 11.357 12.976 1.00 90.81 132 SER A C 1
ATOM 1110 O O . SER A 1 132 ? -13.289 11.388 14.205 1.00 90.81 132 SER A O 1
ATOM 1112 N N . TYR A 1 133 ? -14.227 11.766 12.199 1.00 92.25 133 TYR A N 1
ATOM 1113 C CA . TYR A 1 133 ? -15.500 12.253 12.724 1.00 92.25 133 TYR A CA 1
ATOM 1114 C C . TYR A 1 133 ? -16.270 11.156 13.460 1.00 92.25 133 TYR A C 1
ATOM 1116 O O . TYR A 1 133 ? -16.691 11.370 14.597 1.00 92.25 133 TYR A O 1
ATOM 1124 N N . LEU A 1 134 ? -16.384 9.968 12.859 1.00 91.00 134 LEU A N 1
ATOM 1125 C CA . LEU A 1 134 ? -17.017 8.808 13.490 1.00 91.00 134 LEU A CA 1
ATOM 1126 C C . LEU A 1 134 ? -16.337 8.471 14.815 1.00 91.00 134 LEU A C 1
ATOM 1128 O O . LEU A 1 134 ? -17.004 8.311 15.830 1.00 91.00 134 LEU A O 1
ATOM 1132 N N . TRP A 1 135 ? -15.002 8.452 14.839 1.00 91.69 135 TRP A N 1
ATOM 1133 C CA . TRP A 1 135 ? -14.254 8.220 16.069 1.00 91.69 135 TRP A CA 1
ATOM 1134 C C . TRP A 1 135 ? -14.531 9.286 17.130 1.00 91.69 135 TRP A C 1
ATOM 1136 O O . TRP A 1 135 ? -14.713 8.939 18.290 1.00 91.69 135 TRP A O 1
ATOM 1146 N N . LYS A 1 136 ? -14.575 10.576 16.776 1.00 89.88 136 LYS A N 1
ATOM 1147 C CA . LYS A 1 136 ? -14.836 11.653 17.746 1.00 89.88 136 LYS A CA 1
ATOM 1148 C C . LYS A 1 136 ? -16.221 11.532 18.380 1.00 89.88 136 LYS A C 1
ATOM 1150 O O . LYS A 1 136 ? -16.313 11.642 19.602 1.00 89.88 136 LYS A O 1
ATOM 1155 N N . ASN A 1 137 ? -17.238 11.237 17.575 1.00 90.06 137 ASN A N 1
ATOM 1156 C CA . ASN A 1 137 ? -18.637 11.161 18.005 1.00 90.06 137 ASN A CA 1
ATOM 1157 C C . ASN A 1 137 ? -19.045 9.797 18.582 1.00 90.06 137 ASN A C 1
ATOM 1159 O O . ASN A 1 137 ? -20.169 9.639 19.048 1.00 90.06 137 ASN A O 1
ATOM 1163 N N . LEU A 1 138 ? -18.143 8.812 18.588 1.00 90.44 138 LEU A N 1
ATOM 1164 C CA . LEU A 1 138 ? -18.424 7.501 19.161 1.00 90.44 138 LEU A CA 1
ATOM 1165 C C . LEU A 1 138 ? -18.577 7.581 20.696 1.00 90.44 138 LEU A C 1
ATOM 1167 O O . LEU A 1 138 ? -17.749 8.240 21.348 1.00 90.44 138 LEU A O 1
ATOM 1171 N N . PRO A 1 139 ? -19.554 6.876 21.300 1.00 91.69 139 PRO A N 1
ATOM 1172 C CA . PRO A 1 139 ? -19.670 6.770 22.750 1.00 91.69 139 PRO A CA 1
ATOM 1173 C C . PRO A 1 139 ? -18.394 6.220 23.395 1.00 91.69 139 PRO A C 1
ATOM 1175 O O . PRO A 1 139 ? -17.734 5.326 22.859 1.00 91.69 139 PRO A O 1
ATOM 1178 N N . GLU A 1 140 ? -18.060 6.708 24.590 1.00 90.81 140 GLU A N 1
ATOM 1179 C CA . GLU A 1 140 ? -16.818 6.331 25.282 1.00 90.81 140 GLU A CA 1
ATOM 1180 C C . GLU A 1 140 ? -16.732 4.821 25.565 1.00 90.81 140 GLU A C 1
ATOM 1182 O O . GLU A 1 140 ? -15.666 4.211 25.462 1.00 90.81 140 GLU A O 1
ATOM 1187 N N . ASN A 1 141 ? -17.874 4.184 25.835 1.00 91.12 141 ASN A N 1
ATOM 1188 C CA . ASN A 1 141 ? -17.959 2.737 26.029 1.00 91.12 141 ASN A CA 1
ATOM 1189 C C . ASN A 1 141 ? -17.541 1.956 24.773 1.00 91.12 141 ASN A C 1
ATOM 1191 O O . ASN A 1 141 ? -16.855 0.938 24.875 1.00 91.12 141 ASN A O 1
ATOM 1195 N N . GLU A 1 142 ? -17.913 2.430 23.586 1.00 89.19 142 GLU A N 1
ATOM 1196 C CA . GLU A 1 142 ? -17.538 1.791 22.324 1.00 89.19 142 GLU A CA 1
ATOM 1197 C C . GLU A 1 142 ? -16.083 2.073 21.949 1.00 89.19 142 GLU A C 1
ATOM 1199 O O . GLU A 1 142 ? -15.375 1.163 21.509 1.00 89.19 142 GLU A O 1
ATOM 1204 N N . LYS A 1 143 ? -15.592 3.292 22.209 1.00 90.31 143 LYS A N 1
ATOM 1205 C CA . LYS A 1 143 ? -14.167 3.629 22.054 1.00 90.31 143 LYS A CA 1
ATOM 1206 C C . LYS A 1 143 ? -13.290 2.681 22.863 1.00 90.31 143 LYS A C 1
ATOM 1208 O O . LYS A 1 143 ? -12.331 2.124 22.323 1.00 90.31 143 LYS A O 1
ATOM 1213 N N . LYS A 1 144 ? -13.645 2.448 24.131 1.00 90.31 144 LYS A N 1
ATOM 1214 C CA . LYS A 1 144 ? -12.939 1.510 25.014 1.00 90.31 144 LYS A CA 1
ATOM 1215 C C . LYS A 1 144 ? -12.987 0.080 24.480 1.00 90.31 144 LYS A C 1
ATOM 1217 O O . LYS A 1 144 ? -11.942 -0.566 24.423 1.00 90.31 144 LYS A O 1
ATOM 1222 N N . LYS A 1 145 ? -14.150 -0.400 24.018 1.00 91.38 145 LYS A N 1
ATOM 1223 C CA . LYS A 1 145 ? -14.273 -1.732 23.391 1.00 91.38 145 LYS A CA 1
ATOM 1224 C C . LYS A 1 145 ? -13.337 -1.880 22.186 1.00 91.38 145 LYS A C 1
ATOM 1226 O O . LYS A 1 145 ? -12.551 -2.824 22.142 1.00 91.38 145 LYS A O 1
ATOM 1231 N N . LEU A 1 146 ? -13.345 -0.920 21.258 1.00 90.06 146 LEU A N 1
ATOM 1232 C CA . LEU A 1 146 ? -12.486 -0.945 20.067 1.00 90.06 146 LEU A CA 1
ATOM 1233 C C . LEU A 1 146 ? -10.992 -0.902 20.408 1.00 90.06 146 LEU A C 1
ATOM 1235 O O . LEU A 1 146 ? -10.192 -1.596 19.776 1.00 90.06 146 LEU A O 1
ATOM 1239 N N . GLN A 1 147 ? -10.604 -0.113 21.412 1.00 89.06 147 GLN A N 1
ATOM 1240 C CA . GLN A 1 147 ? -9.223 -0.062 21.892 1.00 89.06 147 GLN A CA 1
ATOM 1241 C C . GLN A 1 147 ? -8.781 -1.393 22.503 1.00 89.06 147 GLN A C 1
ATOM 1243 O O . GLN A 1 147 ? -7.690 -1.871 22.191 1.00 89.06 147 GLN A O 1
ATOM 1248 N N . GLU A 1 148 ? -9.609 -2.002 23.351 1.00 89.94 148 GLU A N 1
ATOM 1249 C CA . GLU A 1 148 ? -9.299 -3.286 23.981 1.00 89.94 148 GLU A CA 1
ATOM 1250 C C . GLU A 1 148 ? -9.216 -4.419 22.955 1.00 89.94 148 GLU A C 1
ATOM 1252 O O . GLU A 1 148 ? -8.282 -5.224 22.991 1.00 89.94 148 GLU A O 1
ATOM 1257 N N . GLU A 1 149 ? -10.114 -4.448 21.971 1.00 86.94 149 GLU A N 1
ATOM 1258 C CA . GLU A 1 149 ? -10.017 -5.384 20.851 1.00 86.94 149 GLU A CA 1
ATOM 1259 C C . GLU A 1 149 ? -8.733 -5.190 20.038 1.00 86.94 149 GLU A C 1
ATOM 1261 O O . GLU A 1 149 ? -8.045 -6.167 19.739 1.00 86.94 149 GLU A O 1
ATOM 1266 N N . ALA A 1 150 ? -8.375 -3.944 19.709 1.00 86.38 150 ALA A N 1
ATOM 1267 C CA . ALA A 1 150 ? -7.146 -3.646 18.977 1.00 86.38 150 ALA A CA 1
ATOM 1268 C C . ALA A 1 150 ? -5.897 -4.085 19.762 1.00 86.38 150 ALA A C 1
ATOM 1270 O O . ALA A 1 150 ? -5.001 -4.712 19.194 1.00 86.38 150 ALA A O 1
ATOM 1271 N N . LYS A 1 151 ? -5.850 -3.837 21.079 1.00 85.31 151 LYS A N 1
ATOM 1272 C CA . LYS A 1 151 ? -4.764 -4.310 21.956 1.00 85.31 151 LYS A CA 1
ATOM 1273 C C . LYS A 1 151 ? -4.679 -5.838 21.987 1.00 85.31 151 LYS A C 1
ATOM 1275 O O . LYS A 1 151 ? -3.577 -6.387 21.932 1.00 85.31 151 LYS A O 1
ATOM 1280 N N . ARG A 1 152 ? -5.817 -6.540 22.058 1.00 85.31 152 ARG A N 1
ATOM 1281 C CA . ARG A 1 152 ? -5.865 -8.014 22.023 1.00 85.31 152 ARG A CA 1
ATOM 1282 C C . ARG A 1 152 ? -5.373 -8.565 20.686 1.00 85.31 152 ARG A C 1
ATOM 1284 O O . ARG A 1 152 ? -4.621 -9.536 20.681 1.00 85.31 152 ARG A O 1
ATOM 1291 N N . GLU A 1 153 ? -5.752 -7.951 19.566 1.00 82.31 153 GLU A N 1
ATOM 1292 C CA . GLU A 1 153 ? -5.266 -8.352 18.240 1.00 82.31 153 GLU A CA 1
ATOM 1293 C C . GLU A 1 153 ? -3.755 -8.162 18.090 1.00 82.31 153 GLU A C 1
ATOM 1295 O O . GLU A 1 153 ? -3.092 -9.040 17.538 1.00 82.31 153 GLU A O 1
ATOM 1300 N N . ILE A 1 154 ? -3.194 -7.078 18.634 1.00 79.50 154 ILE A N 1
ATOM 1301 C CA . ILE A 1 154 ? -1.740 -6.864 18.661 1.00 79.50 154 ILE A CA 1
ATOM 1302 C C . ILE A 1 154 ? -1.051 -7.962 19.463 1.00 79.50 154 ILE A C 1
ATOM 1304 O O . ILE A 1 154 ? -0.124 -8.576 18.952 1.00 79.50 154 ILE A O 1
ATOM 1308 N N . LYS A 1 155 ? -1.533 -8.284 20.670 1.00 72.62 155 LYS A N 1
ATOM 1309 C CA . LYS A 1 155 ? -0.945 -9.367 21.480 1.00 72.62 155 LYS A CA 1
ATOM 1310 C C . LYS A 1 155 ? -0.967 -10.726 20.767 1.00 72.62 155 LYS A C 1
ATOM 1312 O O . LYS A 1 155 ? -0.050 -11.513 20.956 1.00 72.62 155 LYS A O 1
ATOM 1317 N N . LYS A 1 156 ? -1.995 -10.999 19.953 1.00 71.00 156 LYS A N 1
ATOM 1318 C CA . LYS A 1 156 ? -2.136 -12.263 19.208 1.00 71.00 156 LYS A CA 1
ATOM 1319 C C . LYS A 1 156 ? -1.302 -12.328 17.924 1.00 71.00 156 LYS A C 1
ATOM 1321 O O . LYS A 1 156 ? -0.840 -13.405 17.574 1.00 71.00 156 LYS A O 1
ATOM 1326 N N . LYS A 1 157 ? -1.165 -11.216 17.193 1.00 66.38 157 LYS A N 1
ATOM 1327 C CA . LYS A 1 157 ? -0.552 -11.187 15.847 1.00 66.38 157 LYS A CA 1
ATOM 1328 C C . LYS A 1 157 ? 0.851 -10.583 15.810 1.00 66.38 157 LYS A C 1
ATOM 1330 O O . LYS A 1 157 ? 1.610 -10.878 14.898 1.00 66.38 157 LYS A O 1
ATOM 1335 N N . PHE A 1 158 ? 1.182 -9.724 16.768 1.00 62.12 158 PHE A N 1
ATOM 1336 C CA . PHE A 1 158 ? 2.419 -8.949 16.818 1.00 62.12 158 PHE A CA 1
ATOM 1337 C C . PHE A 1 158 ? 3.207 -9.305 18.078 1.00 62.12 158 PHE A C 1
ATOM 1339 O O . PHE A 1 158 ? 3.379 -8.503 18.993 1.00 62.12 158 PHE A O 1
ATOM 1346 N N . VAL A 1 159 ? 3.709 -10.535 18.105 1.00 51.78 159 VAL A N 1
ATOM 1347 C CA . VAL A 1 159 ? 4.856 -10.898 18.936 1.00 51.78 159 VAL A CA 1
ATOM 1348 C C . VAL A 1 159 ? 6.093 -10.600 18.074 1.00 51.78 159 VAL A C 1
ATOM 1350 O O . VAL A 1 159 ? 6.235 -11.184 17.007 1.00 51.78 159 VAL A O 1
ATOM 1353 N N . ALA A 1 160 ? 6.956 -9.670 18.501 1.00 49.25 160 ALA A N 1
ATOM 1354 C CA . ALA A 1 160 ? 8.315 -9.445 17.966 1.00 49.25 160 ALA A CA 1
ATOM 1355 C C . ALA A 1 160 ? 8.545 -8.554 16.713 1.00 49.25 160 ALA A C 1
ATOM 1357 O O . ALA A 1 160 ? 9.372 -8.892 15.868 1.00 49.25 160 ALA A O 1
ATOM 1358 N N . GLN A 1 161 ? 7.943 -7.360 16.604 1.00 57.47 161 GLN A N 1
ATOM 1359 C CA . GLN A 1 161 ? 8.459 -6.327 15.676 1.00 57.47 161 GLN A CA 1
ATOM 1360 C C . GLN A 1 161 ? 8.610 -4.963 16.372 1.00 57.47 161 GLN A C 1
ATOM 1362 O O . GLN A 1 161 ? 7.713 -4.556 17.105 1.00 57.47 161 GLN A O 1
ATOM 1367 N N . ASN A 1 162 ? 9.726 -4.257 16.119 1.00 60.03 162 ASN A N 1
ATOM 1368 C CA . ASN A 1 162 ? 10.063 -2.900 16.607 1.00 60.03 162 ASN A CA 1
ATOM 1369 C C . ASN A 1 162 ? 9.154 -1.803 16.005 1.00 60.03 162 ASN A C 1
ATOM 1371 O O . ASN A 1 162 ? 9.619 -0.789 15.485 1.00 60.03 162 ASN A O 1
ATOM 1375 N N . ILE A 1 163 ? 7.843 -2.021 16.008 1.00 67.06 163 ILE A N 1
ATOM 1376 C CA . ILE A 1 163 ? 6.848 -1.082 15.501 1.00 67.06 163 ILE A CA 1
ATOM 1377 C C . ILE A 1 163 ? 6.175 -0.429 16.704 1.00 67.06 163 ILE A C 1
ATOM 1379 O O . ILE A 1 163 ? 5.759 -1.118 17.631 1.00 67.06 163 ILE A O 1
ATOM 1383 N N . ASP A 1 164 ? 6.040 0.899 16.670 1.00 76.75 164 ASP A N 1
ATOM 1384 C CA . ASP A 1 164 ? 5.332 1.667 17.697 1.00 76.75 164 ASP A CA 1
ATOM 1385 C C . ASP A 1 164 ? 3.895 1.129 17.889 1.00 76.75 164 ASP A C 1
ATOM 1387 O O . ASP A 1 164 ? 3.057 1.281 16.984 1.00 76.75 164 ASP A O 1
ATOM 1391 N N . PRO A 1 165 ? 3.572 0.541 19.060 1.00 76.44 165 PRO A N 1
ATOM 1392 C CA . PRO A 1 165 ? 2.262 -0.042 19.328 1.00 76.44 165 PRO A CA 1
ATOM 1393 C C . PRO A 1 165 ? 1.117 0.951 19.126 1.00 76.44 165 PRO A C 1
ATOM 1395 O O . PRO A 1 165 ? 0.040 0.565 18.672 1.00 76.44 165 PRO A O 1
ATOM 1398 N N . LYS A 1 166 ? 1.333 2.247 19.392 1.00 80.56 166 LYS A N 1
ATOM 1399 C CA . LYS A 1 166 ? 0.290 3.273 19.244 1.00 80.56 166 LYS A CA 1
ATOM 1400 C C . LYS A 1 166 ? -0.133 3.443 17.786 1.00 80.56 166 LYS A C 1
ATOM 1402 O O . LYS A 1 166 ? -1.327 3.576 17.507 1.00 80.56 166 LYS A O 1
ATOM 1407 N N . LYS A 1 167 ? 0.818 3.396 16.845 1.00 82.31 167 LYS A N 1
ATOM 1408 C CA . LYS A 1 167 ? 0.529 3.493 15.403 1.00 82.31 167 LYS A CA 1
ATOM 1409 C C . LYS A 1 167 ? -0.271 2.289 14.915 1.00 82.31 167 LYS A C 1
ATOM 1411 O O . LYS A 1 167 ? -1.231 2.457 14.162 1.00 82.31 167 LYS A O 1
ATOM 1416 N N . VAL A 1 168 ? 0.079 1.094 15.389 1.00 82.50 168 VAL A N 1
ATOM 1417 C CA . VAL A 1 168 ? -0.628 -0.146 15.041 1.00 82.50 168 VAL A CA 1
ATOM 1418 C C . VAL A 1 168 ? -2.052 -0.132 15.594 1.00 82.50 168 VAL A C 1
ATOM 1420 O O . VAL A 1 168 ? -2.989 -0.398 14.844 1.00 82.50 168 VAL A O 1
ATOM 1423 N N . ILE A 1 169 ? -2.242 0.268 16.859 1.00 84.25 169 ILE A N 1
ATOM 1424 C CA . ILE A 1 169 ? -3.576 0.403 17.471 1.00 84.25 169 ILE A CA 1
ATOM 1425 C C . ILE A 1 169 ? -4.447 1.349 16.643 1.00 84.25 169 ILE A C 1
ATOM 1427 O O . ILE A 1 169 ? -5.573 0.997 16.294 1.00 84.25 169 ILE A O 1
ATOM 1431 N N . LYS A 1 170 ? -3.925 2.527 16.279 1.00 85.25 170 LYS A N 1
ATOM 1432 C CA . LYS A 1 170 ? -4.672 3.509 15.482 1.00 85.25 170 LYS A CA 1
ATOM 1433 C C . LYS A 1 170 ? -5.098 2.939 14.125 1.00 85.25 170 LYS A C 1
ATOM 1435 O O . LYS A 1 170 ? -6.238 3.141 13.719 1.00 85.25 170 LYS A O 1
ATOM 1440 N N . SER A 1 171 ? -4.213 2.200 13.455 1.00 86.50 171 SER A N 1
ATOM 1441 C CA . SER A 1 171 ? -4.507 1.543 12.174 1.00 86.50 171 SER A CA 1
ATOM 1442 C C . SER A 1 171 ? -5.580 0.451 12.299 1.00 86.50 171 SER A C 1
ATOM 1444 O O . SER A 1 171 ? -6.490 0.356 11.471 1.00 86.50 171 SER A O 1
ATOM 1446 N N . LEU A 1 172 ? -5.532 -0.345 13.372 1.00 86.94 172 LEU A N 1
ATOM 1447 C CA . LEU A 1 172 ? -6.544 -1.368 13.643 1.00 86.94 172 LEU A CA 1
ATOM 1448 C C . LEU A 1 172 ? -7.911 -0.749 13.937 1.00 86.94 172 LEU A C 1
ATOM 1450 O O . LEU A 1 172 ? -8.907 -1.194 13.370 1.00 86.94 172 LEU A O 1
ATOM 1454 N N . ILE A 1 173 ? -7.962 0.300 14.763 1.00 88.12 173 ILE A N 1
ATOM 1455 C CA . ILE A 1 173 ? -9.200 1.042 15.045 1.00 88.12 173 ILE A CA 1
ATOM 1456 C C . ILE A 1 173 ? -9.767 1.630 13.753 1.00 88.12 173 ILE A C 1
ATOM 1458 O O . ILE A 1 173 ? -10.945 1.441 13.464 1.00 88.12 173 ILE A O 1
ATOM 1462 N N . TYR A 1 174 ? -8.922 2.269 12.941 1.00 89.81 174 TYR A N 1
ATOM 1463 C CA . TYR A 1 174 ? -9.309 2.806 11.637 1.00 89.81 174 TYR A CA 1
ATOM 1464 C C . TYR A 1 174 ? -9.948 1.725 10.751 1.00 89.81 174 TYR A C 1
ATOM 1466 O O . TYR A 1 174 ? -11.038 1.906 10.214 1.00 89.81 174 TYR A O 1
ATOM 1474 N N . THR A 1 175 ? -9.312 0.555 10.667 1.00 87.38 175 THR A N 1
ATOM 1475 C CA . THR A 1 175 ? -9.810 -0.586 9.886 1.00 87.38 175 THR A CA 1
ATOM 1476 C C . THR A 1 175 ? -11.132 -1.133 10.430 1.00 87.38 175 THR A C 1
ATOM 1478 O O . THR A 1 175 ? -12.018 -1.488 9.653 1.00 87.38 175 THR A O 1
ATOM 1481 N N . LYS A 1 176 ? -11.290 -1.205 11.756 1.00 87.94 176 LYS A N 1
ATOM 1482 C CA . LYS A 1 176 ? -12.531 -1.663 12.397 1.00 87.94 176 LYS A CA 1
ATOM 1483 C C . LYS A 1 176 ? -13.686 -0.699 12.138 1.00 87.94 176 LYS A C 1
ATOM 1485 O O . LYS A 1 176 ? -14.751 -1.156 11.741 1.00 87.94 176 LYS A O 1
ATOM 1490 N N . LEU A 1 177 ? -13.465 0.609 12.274 1.00 88.94 177 LEU A N 1
ATOM 1491 C CA . LEU A 1 177 ? -14.486 1.623 11.985 1.00 88.94 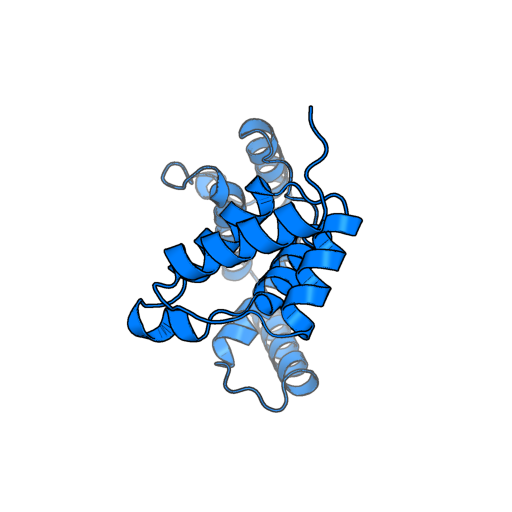177 LEU A CA 1
ATOM 1492 C C . LEU A 1 177 ? -14.968 1.536 10.536 1.00 88.94 177 LEU A C 1
ATOM 1494 O O . LEU A 1 177 ? -16.171 1.525 10.294 1.00 88.94 177 LEU A O 1
ATOM 1498 N N . LYS A 1 178 ? -14.052 1.370 9.577 1.00 89.69 178 LYS A N 1
ATOM 1499 C CA . LYS A 1 178 ? -14.425 1.164 8.170 1.00 89.69 178 LYS A CA 1
ATOM 1500 C C . LYS A 1 178 ? -15.339 -0.040 7.963 1.00 89.69 178 LYS A C 1
ATOM 1502 O O . LYS A 1 178 ? -16.288 0.038 7.192 1.00 89.69 178 LYS A O 1
ATOM 1507 N N . LYS A 1 179 ? -15.076 -1.144 8.667 1.00 88.12 179 LYS A N 1
ATOM 1508 C CA . LYS A 1 179 ? -15.915 -2.348 8.595 1.00 88.12 179 LYS A CA 1
ATOM 1509 C C . LYS A 1 179 ? -17.290 -2.130 9.222 1.00 88.12 179 LYS A C 1
ATOM 1511 O O . LYS A 1 179 ? -18.280 -2.487 8.599 1.00 88.12 179 LYS A O 1
ATOM 1516 N N . ILE A 1 180 ? -17.347 -1.535 10.415 1.00 86.38 180 ILE A N 1
ATOM 1517 C CA . ILE A 1 180 ? -18.601 -1.281 11.148 1.00 86.38 180 ILE A CA 1
ATOM 1518 C C . ILE A 1 180 ? -19.536 -0.391 10.327 1.00 86.38 180 ILE A C 1
ATOM 1520 O O . ILE A 1 180 ? -20.713 -0.698 10.179 1.00 86.38 180 ILE A O 1
ATOM 1524 N N . TYR A 1 181 ? -18.995 0.681 9.750 1.00 84.12 181 TYR A N 1
ATOM 1525 C CA . TYR A 1 181 ? -19.780 1.672 9.014 1.00 84.12 181 TYR A CA 1
ATOM 1526 C C . TYR A 1 181 ? -19.841 1.418 7.502 1.00 84.12 181 TYR A C 1
ATOM 1528 O O . TYR A 1 181 ? -20.418 2.228 6.777 1.00 84.12 181 TYR A O 1
ATOM 1536 N N . ASN A 1 182 ? -19.270 0.305 7.027 1.00 84.56 182 ASN A N 1
ATOM 1537 C CA . ASN A 1 182 ? -19.216 -0.104 5.622 1.00 84.56 182 ASN A CA 1
ATOM 1538 C C . ASN A 1 182 ? -18.727 1.023 4.684 1.00 84.56 182 ASN A C 1
ATOM 1540 O O . ASN A 1 182 ? -19.497 1.542 3.860 1.00 84.56 182 ASN A O 1
ATOM 1544 N N . ILE A 1 183 ? -17.464 1.430 4.876 1.00 82.25 183 ILE A N 1
ATOM 1545 C CA . ILE A 1 183 ? -16.768 2.528 4.174 1.00 82.25 183 ILE A CA 1
ATOM 1546 C C . ILE A 1 183 ? -15.532 2.020 3.424 1.00 82.25 183 ILE A C 1
ATOM 1548 O O . ILE A 1 183 ? -14.683 1.337 4.048 1.00 82.25 183 ILE A O 1
#